Protein AF-A0A9Y1BLC3-F1 (afdb_monomer)

Organism: NCBI:txid2876573

Foldseek 3Di:
DPPPPPDDDLLVLLLVLQVVVQDPVCLVAPEPVNQLVSLVVCVVVVVDDPVSSVCCNVCVQVSCLVNVSNVNDPDQDPVNVVVSLVSVLQVQLVVCVVVVVDDDSVRSSVVSVVVVVVLVVVLPPPDDALLVLLVVLLVVLVPDDFDDPVVLVVNLVSLVVSLVVVVSNVDDPVLSVLSVVVSVVSVPPDPDHDGSVVSSVSSVVSSVVSVD

Solvent-accessible surface area (backbone atoms only — not comparable to full-atom values): 12354 Å² total; per-residue (Å²): 132,84,77,80,73,79,72,78,53,69,58,57,64,47,46,68,65,44,60,86,74,56,49,76,61,49,70,73,62,34,45,72,66,57,50,53,51,51,52,51,50,37,39,76,73,62,75,38,52,71,70,53,47,56,48,46,72,76,40,46,65,61,43,30,48,77,68,74,40,52,90,39,57,82,79,76,48,74,74,53,42,54,56,47,52,53,53,50,43,53,51,51,18,51,49,34,38,74,69,63,76,33,96,39,69,69,52,14,45,50,53,39,50,49,52,51,48,50,54,47,54,69,63,63,49,95,61,72,52,70,62,53,49,50,52,50,48,50,52,54,60,65,70,48,78,78,81,44,78,68,52,49,56,52,49,38,51,52,51,50,56,44,46,54,51,34,48,70,72,66,52,54,68,75,66,51,46,54,58,53,54,49,41,53,51,60,75,66,42,83,86,69,68,71,52,71,62,60,55,49,52,53,52,50,55,50,46,59,63,73,75,107

Mean predicted aligned error: 17.42 Å

Radius of gyration: 23.61 Å; Cα contacts (8 Å, |Δi|>4): 145; chains: 1; bounding box: 52×44×71 Å

Structure (mmCIF, N/CA/C/O backbone):
data_AF-A0A9Y1BLC3-F1
#
_entry.id   AF-A0A9Y1BLC3-F1
#
loop_
_atom_site.group_PDB
_atom_site.id
_atom_site.type_symbol
_atom_site.label_atom_id
_atom_site.label_alt_id
_atom_site.label_comp_id
_atom_site.label_asym_id
_atom_site.label_entity_id
_atom_site.label_seq_id
_atom_site.pdbx_PDB_ins_code
_atom_site.Cartn_x
_atom_site.Cartn_y
_atom_site.Cartn_z
_atom_site.occupancy
_atom_site.B_iso_or_equiv
_atom_site.auth_seq_id
_atom_site.auth_comp_id
_atom_site.auth_asym_id
_atom_site.auth_atom_id
_atom_site.pdbx_PDB_model_num
ATOM 1 N N . MET A 1 1 ? 26.363 7.626 -43.624 1.00 37.31 1 MET A N 1
ATOM 2 C CA . MET A 1 1 ? 25.896 7.805 -42.234 1.00 37.31 1 MET A CA 1
ATOM 3 C C . MET A 1 1 ? 25.004 6.630 -41.904 1.00 37.31 1 MET A C 1
ATOM 5 O O . MET A 1 1 ? 23.846 6.615 -42.304 1.00 37.31 1 MET A O 1
ATOM 9 N N . GLU A 1 2 ? 25.569 5.605 -41.273 1.00 36.94 2 GLU A N 1
ATOM 10 C CA . GLU A 1 2 ? 24.771 4.519 -40.711 1.00 36.94 2 GLU A CA 1
ATOM 11 C C . GLU A 1 2 ? 23.922 5.109 -39.583 1.00 36.94 2 GLU A C 1
ATOM 13 O O . GLU A 1 2 ? 24.441 5.750 -38.669 1.00 36.94 2 GLU A O 1
ATOM 18 N N . LYS A 1 3 ? 22.598 4.980 -39.698 1.00 38.50 3 LYS A N 1
ATOM 19 C CA . LYS A 1 3 ? 21.684 5.337 -38.617 1.00 38.50 3 LYS A CA 1
ATOM 20 C C . LYS A 1 3 ? 22.016 4.423 -37.442 1.00 38.50 3 LYS A C 1
ATOM 22 O O . LYS A 1 3 ? 21.834 3.214 -37.549 1.00 38.50 3 LYS A O 1
ATOM 27 N N . ASN A 1 4 ? 22.499 5.006 -36.348 1.00 38.22 4 ASN A N 1
ATOM 28 C CA . ASN A 1 4 ? 22.585 4.345 -35.052 1.00 38.22 4 ASN A CA 1
ATOM 29 C C . ASN A 1 4 ? 21.167 3.881 -34.693 1.00 38.22 4 ASN A C 1
ATOM 31 O O . ASN A 1 4 ? 20.326 4.685 -34.299 1.00 38.22 4 ASN A O 1
ATOM 35 N N . ILE A 1 5 ? 20.866 2.603 -34.924 1.00 43.38 5 ILE A N 1
ATOM 36 C CA . ILE A 1 5 ? 19.636 1.983 -34.441 1.00 43.38 5 ILE A CA 1
ATOM 37 C C . ILE A 1 5 ? 19.809 1.936 -32.928 1.00 43.38 5 ILE A C 1
ATOM 39 O O . ILE A 1 5 ? 20.556 1.097 -32.424 1.00 43.38 5 ILE A O 1
ATOM 43 N N . GLU A 1 6 ? 19.190 2.876 -32.213 1.00 43.81 6 GLU A N 1
ATOM 44 C CA . GLU A 1 6 ? 19.177 2.873 -30.753 1.00 43.81 6 GLU A CA 1
ATOM 45 C C . GLU A 1 6 ? 18.716 1.496 -30.275 1.00 43.81 6 GLU A C 1
ATOM 47 O O . GLU A 1 6 ? 17.575 1.072 -30.483 1.00 43.81 6 GLU A O 1
ATOM 52 N N . SER A 1 7 ? 19.645 0.737 -29.694 1.00 74.50 7 SER A N 1
ATOM 53 C CA . SER A 1 7 ? 19.345 -0.606 -29.230 1.00 74.50 7 SER A CA 1
ATOM 54 C C . SER A 1 7 ? 18.341 -0.489 -28.089 1.00 74.50 7 SER A C 1
ATOM 56 O O . SER A 1 7 ? 18.666 0.089 -27.051 1.00 74.50 7 SER A O 1
ATOM 58 N N . VAL A 1 8 ? 17.138 -1.041 -28.269 1.00 74.56 8 VAL A N 1
ATOM 59 C CA . VAL A 1 8 ? 16.101 -1.044 -27.228 1.00 74.56 8 VAL A CA 1
ATOM 60 C C . VAL A 1 8 ? 16.715 -1.508 -25.894 1.00 74.56 8 VAL A C 1
ATOM 62 O O . VAL A 1 8 ? 17.288 -2.610 -25.860 1.00 74.56 8 VAL A O 1
ATOM 65 N N . PRO A 1 9 ? 16.611 -0.709 -24.811 1.00 81.38 9 PRO A N 1
ATOM 66 C CA . PRO A 1 9 ? 17.208 -1.032 -23.522 1.00 81.38 9 PRO A CA 1
ATOM 67 C C . PRO A 1 9 ? 16.781 -2.406 -23.001 1.00 81.38 9 PRO A C 1
ATOM 69 O O . PRO A 1 9 ? 15.632 -2.823 -23.158 1.00 81.38 9 PRO A O 1
ATOM 72 N N . LEU A 1 10 ? 17.704 -3.112 -22.341 1.00 80.38 10 LEU A N 1
ATOM 73 C CA . LEU A 1 10 ? 17.467 -4.468 -21.828 1.00 80.38 10 LEU A CA 1
ATOM 74 C C . LEU A 1 10 ? 16.282 -4.536 -20.862 1.00 80.38 10 LEU A C 1
ATOM 76 O O . LEU A 1 10 ? 15.476 -5.455 -20.985 1.00 80.38 10 LEU A O 1
ATOM 80 N N . TRP A 1 11 ? 16.136 -3.551 -19.970 1.00 81.94 11 TRP A N 1
ATOM 81 C CA . TRP A 1 11 ? 15.003 -3.477 -19.045 1.00 81.94 11 TRP A CA 1
ATOM 82 C C . TRP A 1 11 ? 13.661 -3.436 -19.784 1.00 81.94 11 TRP A C 1
ATOM 84 O O . TRP A 1 11 ? 12.724 -4.090 -19.346 1.00 81.94 11 TRP A O 1
ATOM 94 N N . LYS A 1 12 ? 13.573 -2.741 -20.930 1.00 81.12 12 LYS A N 1
ATOM 95 C CA . LYS A 1 12 ? 12.324 -2.596 -21.693 1.00 81.12 12 LYS A CA 1
ATOM 96 C C . LYS A 1 12 ? 11.917 -3.928 -22.316 1.00 81.12 12 LYS A C 1
ATOM 98 O O . LYS A 1 12 ? 10.794 -4.376 -22.123 1.00 81.12 12 LYS A O 1
ATOM 103 N N . LYS A 1 13 ? 12.879 -4.627 -22.934 1.00 86.81 13 LYS A N 1
ATOM 104 C CA . LYS A 1 13 ? 12.673 -5.988 -23.468 1.00 86.81 13 LYS A CA 1
ATOM 105 C C . LYS A 1 13 ? 12.286 -6.998 -22.386 1.00 86.81 13 LYS A C 1
ATOM 107 O O . LYS A 1 13 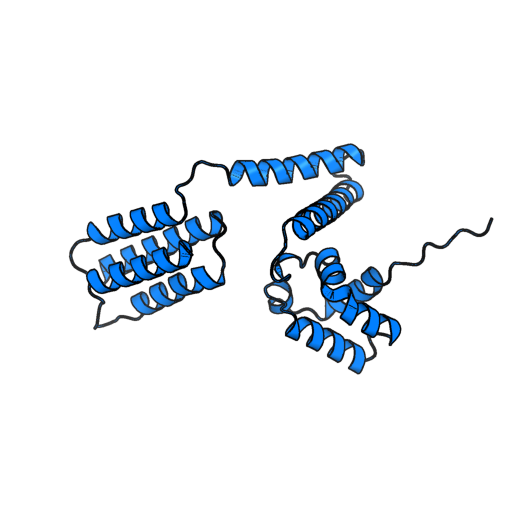? 11.632 -7.988 -22.682 1.00 86.81 13 LYS A O 1
ATOM 112 N N . ILE A 1 14 ? 12.780 -6.811 -21.163 1.00 86.62 14 ILE A N 1
ATOM 113 C CA . ILE A 1 14 ? 12.469 -7.680 -20.024 1.00 86.62 14 ILE A CA 1
ATOM 114 C C . ILE A 1 14 ? 11.075 -7.352 -19.478 1.00 86.62 14 ILE A C 1
ATOM 116 O O . ILE A 1 14 ? 10.294 -8.272 -19.263 1.00 86.62 14 ILE A O 1
ATOM 120 N N . GLY A 1 15 ? 10.738 -6.068 -19.330 1.00 83.69 15 GLY A N 1
ATOM 121 C CA . GLY A 1 15 ? 9.421 -5.604 -18.894 1.00 83.69 15 GLY A CA 1
ATOM 122 C C . GLY A 1 15 ? 8.300 -6.100 -19.805 1.00 83.69 15 GLY A C 1
ATOM 123 O O . GLY A 1 15 ? 7.356 -6.709 -19.319 1.00 83.69 15 GLY A O 1
ATOM 124 N N . GLU A 1 16 ? 8.456 -5.964 -21.125 1.00 87.06 16 GLU A N 1
ATOM 125 C CA . GLU A 1 16 ? 7.491 -6.467 -22.121 1.00 87.06 16 GLU A CA 1
ATOM 126 C C . GLU A 1 16 ? 7.234 -7.980 -21.996 1.00 87.06 16 GLU A C 1
ATOM 128 O O . GLU A 1 16 ? 6.114 -8.436 -22.208 1.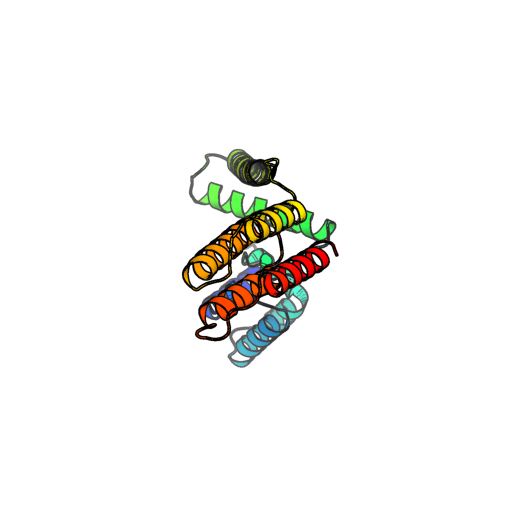00 87.06 16 GLU A O 1
ATOM 133 N N . LYS A 1 17 ? 8.252 -8.756 -21.606 1.00 90.19 17 LYS A N 1
ATOM 134 C CA . LYS A 1 17 ? 8.141 -10.206 -21.381 1.00 90.19 17 LYS A CA 1
ATOM 135 C C . LYS A 1 17 ? 7.589 -10.570 -20.008 1.00 90.19 17 LYS A C 1
ATOM 137 O O . LYS A 1 17 ? 7.056 -11.658 -19.848 1.00 90.19 17 LYS A O 1
ATOM 142 N N . LEU A 1 18 ? 7.740 -9.698 -19.014 1.00 88.44 18 LEU A N 1
ATOM 143 C CA . LEU A 1 18 ? 7.213 -9.895 -17.664 1.00 88.44 18 LEU A CA 1
ATOM 144 C C . LEU A 1 18 ? 5.710 -9.622 -17.606 1.00 88.44 18 LEU A C 1
ATOM 146 O O . LEU A 1 18 ? 4.981 -10.416 -17.018 1.00 88.44 18 LEU A O 1
ATOM 150 N N . THR A 1 19 ? 5.256 -8.526 -18.224 1.00 83.75 19 THR A N 1
ATOM 151 C CA . THR A 1 19 ? 3.883 -8.006 -18.107 1.00 83.75 19 THR A CA 1
ATOM 152 C C . THR A 1 19 ? 2.782 -9.056 -18.306 1.00 83.75 19 THR A C 1
ATOM 154 O O . THR A 1 19 ? 1.879 -9.096 -17.473 1.00 83.75 19 THR A O 1
ATOM 157 N N . PRO A 1 20 ? 2.833 -9.951 -19.317 1.00 86.38 20 PRO A N 1
ATOM 158 C CA . PRO A 1 20 ? 1.775 -10.946 -19.533 1.00 86.38 20 PRO A CA 1
ATOM 159 C C . PRO A 1 20 ? 1.670 -12.009 -18.430 1.00 86.38 20 PRO A C 1
ATOM 161 O O . PRO A 1 20 ? 0.657 -12.694 -18.330 1.00 86.38 20 PRO A O 1
ATOM 164 N N . TYR A 1 21 ? 2.721 -12.171 -17.624 1.00 86.38 21 TYR A N 1
ATOM 165 C CA . TYR A 1 21 ? 2.836 -13.215 -16.605 1.00 86.38 21 TYR A CA 1
ATOM 166 C C . TYR A 1 21 ? 2.654 -12.687 -15.178 1.00 86.38 21 TYR A C 1
ATOM 168 O O . TYR A 1 21 ? 2.788 -13.458 -14.223 1.00 86.38 21 TYR A O 1
ATOM 176 N N . LEU A 1 22 ? 2.375 -11.390 -15.032 1.00 82.12 22 LEU A N 1
ATOM 177 C CA . LEU A 1 22 ? 2.052 -10.775 -13.753 1.00 82.12 22 LEU A CA 1
ATOM 178 C C . LEU A 1 22 ? 0.594 -11.051 -13.392 1.00 82.12 22 LEU A C 1
ATOM 180 O O . LEU A 1 22 ? -0.324 -10.756 -14.156 1.00 82.12 22 LEU A O 1
ATOM 184 N N . THR A 1 23 ? 0.378 -11.596 -12.201 1.00 79.81 23 THR A N 1
ATOM 185 C CA . THR A 1 23 ? -0.957 -11.699 -11.612 1.00 79.81 23 THR A CA 1
ATOM 186 C C . THR A 1 23 ? -1.355 -10.380 -10.955 1.00 79.81 23 THR A C 1
ATOM 188 O O . THR A 1 23 ? -0.516 -9.525 -10.673 1.00 79.81 23 THR A O 1
ATOM 191 N N . ARG A 1 24 ? -2.646 -10.216 -10.647 1.00 68.19 24 ARG A N 1
ATOM 192 C CA . ARG A 1 24 ? -3.129 -9.059 -9.878 1.00 68.19 24 ARG A CA 1
ATOM 193 C C . ARG A 1 24 ? -2.396 -8.910 -8.539 1.00 68.19 24 ARG A C 1
ATOM 195 O O . ARG A 1 24 ? -2.086 -7.790 -8.149 1.00 68.19 24 ARG A O 1
ATOM 202 N N . ASP A 1 25 ? -2.077 -10.018 -7.878 1.00 66.69 25 ASP A N 1
ATOM 203 C CA . ASP A 1 25 ? -1.343 -10.008 -6.611 1.00 66.69 25 ASP A CA 1
ATOM 204 C C . ASP A 1 25 ? 0.115 -9.576 -6.799 1.00 66.69 25 ASP A C 1
ATOM 206 O O . ASP A 1 25 ? 0.666 -8.888 -5.947 1.00 66.69 25 ASP A O 1
ATOM 210 N N . ASP A 1 26 ? 0.726 -9.906 -7.938 1.00 74.44 26 ASP A N 1
ATOM 211 C CA . ASP A 1 26 ? 2.062 -9.423 -8.296 1.00 74.44 26 ASP A CA 1
ATOM 212 C C . ASP A 1 26 ? 2.057 -7.904 -8.559 1.00 74.44 26 ASP A C 1
ATOM 214 O O . ASP A 1 26 ? 3.007 -7.202 -8.225 1.00 74.44 26 ASP A O 1
ATOM 218 N N . PHE A 1 27 ? 0.970 -7.342 -9.091 1.00 67.94 27 PHE A N 1
ATOM 219 C CA . PHE A 1 27 ? 0.845 -5.884 -9.183 1.00 67.94 27 PHE A CA 1
ATOM 220 C C . PHE A 1 27 ? 0.747 -5.221 -7.807 1.00 67.94 27 PHE A C 1
ATOM 222 O O . PHE A 1 27 ? 1.262 -4.120 -7.639 1.00 67.94 27 PHE A O 1
ATOM 229 N N . ILE A 1 28 ? 0.113 -5.866 -6.827 1.00 57.44 28 ILE A N 1
ATOM 230 C CA . ILE A 1 28 ? -0.195 -5.269 -5.518 1.00 57.44 28 ILE A CA 1
ATOM 231 C C . ILE A 1 28 ? 0.948 -5.444 -4.509 1.00 57.44 28 ILE A C 1
ATOM 233 O O . ILE A 1 28 ? 1.203 -4.526 -3.733 1.00 57.44 28 ILE A O 1
ATOM 237 N N . SER A 1 29 ? 1.607 -6.606 -4.487 1.00 69.19 29 SER A N 1
ATOM 238 C CA . SER A 1 29 ? 2.549 -6.984 -3.423 1.00 69.19 29 SER A CA 1
ATOM 239 C C . SER A 1 29 ? 3.679 -7.903 -3.909 1.00 69.19 29 SER A C 1
ATOM 241 O O . SER A 1 29 ? 3.875 -9.020 -3.421 1.00 69.19 29 SER A O 1
ATOM 243 N N . MET A 1 30 ? 4.461 -7.444 -4.888 1.00 78.69 30 MET A N 1
ATOM 244 C CA . MET A 1 30 ? 5.620 -8.188 -5.394 1.00 78.69 30 MET A CA 1
ATOM 245 C C . MET A 1 30 ? 6.868 -8.006 -4.534 1.00 78.69 30 MET A C 1
ATOM 247 O O . MET A 1 30 ? 7.744 -7.181 -4.801 1.00 78.69 30 MET A O 1
ATOM 251 N N . ASP A 1 31 ? 7.007 -8.867 -3.537 1.00 78.62 31 ASP A N 1
ATOM 252 C CA . ASP A 1 31 ? 8.248 -8.972 -2.782 1.00 78.62 31 ASP A CA 1
ATOM 253 C C . ASP A 1 31 ? 9.422 -9.534 -3.623 1.00 78.62 31 ASP A C 1
ATOM 255 O O . ASP A 1 31 ? 9.319 -9.882 -4.809 1.00 78.62 31 ASP A O 1
ATOM 259 N N . LYS A 1 32 ? 10.601 -9.579 -2.999 1.00 82.94 32 LYS A N 1
ATOM 260 C CA . LYS A 1 32 ? 11.830 -10.070 -3.628 1.00 82.94 32 LYS A CA 1
ATOM 261 C C . LYS A 1 32 ? 11.732 -11.544 -4.034 1.00 82.94 32 LYS A C 1
ATOM 263 O O . LYS A 1 32 ? 12.248 -11.910 -5.090 1.00 82.94 32 LYS A O 1
ATOM 268 N N . GLU A 1 33 ? 11.092 -12.383 -3.227 1.00 86.38 33 GLU A N 1
ATOM 269 C CA . GLU A 1 33 ? 11.001 -13.823 -3.478 1.00 86.38 33 GLU A CA 1
ATOM 270 C C . GLU A 1 33 ? 10.081 -14.124 -4.660 1.00 86.38 33 GLU A C 1
ATOM 272 O O . GLU A 1 33 ? 10.447 -14.901 -5.549 1.00 86.38 33 GLU A O 1
ATOM 277 N N . ARG A 1 34 ? 8.934 -13.443 -4.730 1.00 86.50 34 ARG A N 1
ATOM 278 C CA . ARG A 1 34 ? 7.989 -13.511 -5.848 1.00 86.50 34 ARG A CA 1
ATOM 279 C C . ARG A 1 34 ? 8.632 -13.060 -7.150 1.00 86.50 34 ARG A C 1
ATOM 281 O O . ARG A 1 34 ? 8.536 -13.778 -8.145 1.00 86.50 34 ARG A O 1
ATOM 288 N N . TYR A 1 35 ? 9.363 -11.942 -7.136 1.00 90.75 35 TYR A N 1
ATOM 289 C CA . TYR A 1 35 ? 10.104 -11.483 -8.314 1.00 90.75 35 TYR A CA 1
ATOM 290 C C . TYR A 1 35 ? 11.118 -12.533 -8.795 1.00 90.75 35 TYR A C 1
ATOM 292 O O . TYR A 1 35 ? 11.145 -12.888 -9.974 1.00 90.75 35 TYR A O 1
ATOM 300 N N . ILE A 1 36 ? 11.928 -13.084 -7.884 1.00 90.94 36 ILE A N 1
ATOM 301 C CA . ILE A 1 36 ? 12.915 -14.121 -8.221 1.00 90.94 36 ILE A CA 1
ATOM 302 C C . ILE A 1 36 ? 12.224 -15.371 -8.781 1.00 90.94 36 ILE A C 1
ATOM 304 O O . ILE A 1 36 ? 12.691 -15.950 -9.764 1.00 90.94 36 ILE A O 1
ATOM 308 N N . SER A 1 37 ? 11.108 -15.787 -8.180 1.00 92.12 37 SER A N 1
ATOM 309 C CA . SER A 1 37 ? 10.311 -16.927 -8.639 1.00 92.12 37 SER A CA 1
ATOM 31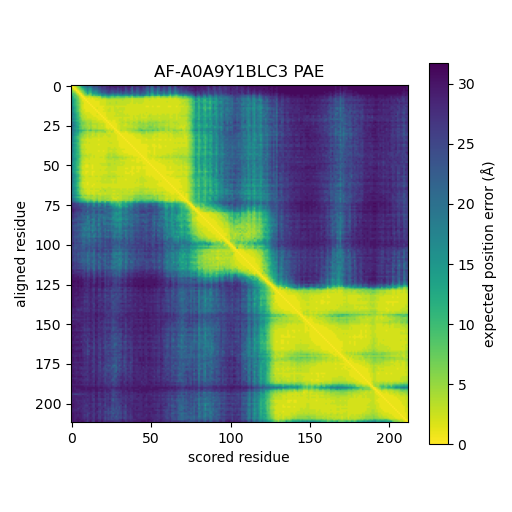0 C C . SER A 1 37 ? 9.778 -16.710 -10.060 1.00 92.12 37 SER A C 1
ATOM 312 O O . SER A 1 37 ? 9.947 -17.573 -10.927 1.00 92.12 37 SER A O 1
ATOM 314 N N . LEU A 1 38 ? 9.232 -15.522 -10.341 1.00 92.62 38 LEU A N 1
ATOM 315 C CA . LEU A 1 38 ? 8.762 -15.127 -11.668 1.00 92.62 38 LEU A CA 1
ATOM 316 C C . LEU A 1 38 ? 9.891 -15.180 -12.704 1.00 92.62 38 LEU A C 1
ATOM 318 O O . LEU A 1 38 ? 9.736 -15.806 -13.752 1.00 92.62 38 LEU A O 1
ATOM 322 N N . ILE A 1 39 ? 11.048 -14.593 -12.396 1.00 95.31 39 ILE A N 1
ATOM 323 C CA . ILE A 1 39 ? 12.207 -14.577 -13.295 1.00 95.31 39 ILE A CA 1
ATOM 324 C C . ILE A 1 39 ? 12.742 -15.991 -13.563 1.00 95.31 39 ILE A C 1
ATOM 326 O O . ILE A 1 39 ? 13.054 -16.322 -14.711 1.00 95.31 39 ILE A O 1
ATOM 330 N N . LYS A 1 40 ? 12.792 -16.862 -12.546 1.00 94.56 40 LYS A N 1
ATOM 331 C CA . LYS A 1 40 ? 13.164 -18.279 -12.711 1.00 94.56 40 LYS A CA 1
ATOM 332 C C . LYS A 1 40 ? 12.180 -19.030 -13.600 1.00 94.56 40 LYS A C 1
ATOM 334 O O . LYS A 1 40 ? 12.608 -19.767 -14.486 1.00 94.56 40 LYS A O 1
ATOM 339 N N . ARG A 1 41 ? 10.876 -18.825 -13.403 1.00 93.94 41 ARG A N 1
ATOM 340 C CA . ARG A 1 41 ? 9.833 -19.441 -14.232 1.00 93.94 41 ARG A CA 1
ATOM 341 C C . ARG A 1 41 ? 9.966 -19.014 -15.691 1.00 93.94 41 ARG A C 1
ATOM 343 O O . ARG A 1 41 ? 9.999 -19.878 -16.559 1.00 93.94 41 ARG A O 1
ATOM 350 N N . LEU A 1 42 ? 10.125 -17.713 -15.951 1.00 93.75 42 LEU A N 1
ATOM 351 C CA . LEU A 1 42 ? 10.312 -17.175 -17.304 1.00 93.75 42 LEU A CA 1
ATOM 352 C C . LEU A 1 42 ? 11.590 -17.695 -17.974 1.00 93.75 42 LEU A C 1
ATOM 354 O O . LEU A 1 42 ? 11.607 -17.951 -19.177 1.00 93.75 42 LEU A O 1
ATOM 358 N N . LYS A 1 43 ? 12.661 -17.906 -17.204 1.00 95.56 43 LYS A N 1
ATOM 359 C CA . LYS A 1 43 ? 13.869 -18.564 -17.707 1.00 95.56 43 LYS A CA 1
ATOM 360 C C . LYS A 1 43 ? 13.622 -20.033 -18.061 1.00 95.56 43 LYS A C 1
ATOM 362 O O . LYS A 1 43 ? 14.060 -20.473 -19.118 1.00 95.56 43 LYS A O 1
ATOM 367 N N . ALA A 1 44 ? 12.908 -20.775 -17.214 1.00 93.75 44 ALA A N 1
ATOM 368 C CA . ALA A 1 44 ? 12.618 -22.193 -17.430 1.00 93.75 44 ALA A CA 1
ATOM 369 C C . ALA A 1 44 ? 11.751 -22.447 -18.676 1.00 93.75 44 ALA A C 1
ATOM 371 O O . ALA A 1 44 ? 11.941 -23.453 -19.354 1.00 93.75 44 ALA A O 1
ATOM 372 N N . ILE A 1 45 ? 10.845 -21.522 -19.008 1.00 94.62 45 ILE A N 1
ATOM 373 C CA . ILE A 1 45 ? 10.013 -21.593 -20.223 1.00 94.62 45 ILE A CA 1
ATOM 374 C C . ILE A 1 45 ? 10.657 -20.921 -21.450 1.00 94.62 45 ILE A C 1
ATOM 376 O O . ILE A 1 45 ? 9.996 -20.737 -22.464 1.00 94.62 45 ILE A O 1
ATOM 380 N N . ASN A 1 46 ? 11.947 -20.569 -21.378 1.00 93.06 46 ASN A N 1
ATOM 381 C CA . ASN A 1 46 ? 12.724 -19.924 -22.447 1.00 93.06 46 ASN A CA 1
ATOM 382 C C . ASN A 1 46 ? 12.223 -18.540 -22.903 1.00 93.06 46 ASN A C 1
ATOM 384 O O . ASN A 1 46 ? 12.636 -18.053 -23.956 1.00 93.06 46 ASN A O 1
ATOM 388 N N . GLU A 1 47 ? 11.411 -17.858 -22.094 1.00 94.44 47 GLU A N 1
ATOM 389 C CA . GLU A 1 47 ? 11.022 -16.471 -22.362 1.00 94.44 47 GLU A CA 1
ATOM 390 C C . GLU A 1 47 ? 12.208 -15.520 -22.172 1.00 94.44 47 GLU A C 1
ATOM 392 O O . GLU A 1 47 ? 12.382 -14.573 -22.935 1.00 94.44 47 GLU A O 1
ATOM 397 N N . LEU A 1 48 ? 13.091 -15.777 -21.201 1.00 93.88 48 LEU A N 1
ATOM 398 C CA . LEU A 1 48 ? 14.291 -14.964 -20.970 1.00 93.88 48 LEU A CA 1
ATOM 399 C C . LEU A 1 48 ? 15.560 -15.648 -21.489 1.00 93.88 48 LEU A C 1
ATOM 401 O O . LEU A 1 48 ? 15.879 -16.782 -21.126 1.00 93.88 48 LEU A O 1
ATOM 405 N N . SER A 1 49 ? 16.356 -14.913 -22.272 1.00 93.94 49 SER A N 1
ATOM 406 C CA . SER A 1 49 ? 17.726 -15.335 -22.586 1.00 93.94 49 SER A CA 1
ATOM 407 C C . SER A 1 49 ? 18.611 -15.308 -21.335 1.00 93.94 49 SER A C 1
ATOM 409 O O . SER A 1 49 ? 18.271 -14.669 -20.341 1.00 93.94 49 SER A O 1
ATOM 411 N N . GLU A 1 50 ? 19.775 -15.967 -21.369 1.00 92.56 50 GLU A N 1
ATOM 412 C CA . GLU A 1 50 ? 20.722 -15.950 -20.238 1.00 92.56 50 GLU A CA 1
ATOM 413 C C . GLU A 1 50 ? 21.091 -14.521 -19.824 1.00 92.56 50 GLU A C 1
ATOM 415 O O . GLU A 1 50 ? 20.959 -14.140 -18.666 1.00 92.56 50 GLU A O 1
ATOM 420 N N . LYS A 1 51 ? 21.418 -13.680 -20.811 1.00 92.31 51 LYS A N 1
ATOM 421 C CA . LYS A 1 51 ? 21.733 -12.265 -20.592 1.00 92.31 51 LYS A CA 1
ATOM 422 C C . LYS A 1 51 ? 20.577 -11.506 -19.932 1.00 92.31 51 LYS A C 1
ATOM 424 O O . LYS A 1 51 ? 20.816 -10.666 -19.071 1.00 92.31 51 LYS A O 1
ATOM 429 N N . GLN A 1 52 ? 19.335 -11.781 -20.337 1.00 91.56 52 GLN A N 1
ATOM 430 C CA . GLN A 1 52 ? 18.146 -11.148 -19.758 1.00 91.56 52 GLN A CA 1
ATOM 431 C C . GLN A 1 52 ? 17.889 -11.625 -18.326 1.00 91.56 52 GLN A C 1
ATOM 433 O O . GLN A 1 52 ? 17.591 -10.806 -17.464 1.00 91.56 52 GLN A O 1
ATOM 438 N N . TYR A 1 53 ? 18.056 -12.920 -18.065 1.00 93.12 53 TYR A N 1
ATOM 439 C CA . TYR A 1 53 ? 17.913 -13.512 -16.738 1.00 93.12 53 TYR A CA 1
ATOM 440 C C . TYR A 1 53 ? 18.942 -12.954 -15.746 1.00 93.12 53 TYR A C 1
ATOM 442 O O . TYR A 1 53 ? 18.571 -12.497 -14.664 1.00 93.12 53 TYR A O 1
ATOM 450 N N . THR A 1 54 ? 20.226 -12.916 -16.118 1.00 90.81 54 THR A N 1
ATOM 451 C CA . THR A 1 54 ? 21.275 -12.327 -15.272 1.00 90.81 54 THR A CA 1
ATOM 452 C C . THR A 1 54 ? 21.003 -10.848 -15.009 1.00 90.81 54 THR A C 1
ATOM 454 O O . THR A 1 54 ? 21.058 -10.405 -13.864 1.00 90.81 54 THR A O 1
ATOM 457 N N . TYR A 1 55 ? 20.649 -10.089 -16.053 1.00 89.81 55 TYR A N 1
ATOM 458 C CA . TYR A 1 55 ? 20.331 -8.669 -15.914 1.00 89.81 55 TYR A CA 1
ATOM 459 C C . TYR A 1 55 ? 19.143 -8.440 -14.973 1.00 89.81 55 TYR A C 1
ATOM 461 O O . TYR A 1 55 ? 19.223 -7.562 -14.116 1.00 89.81 55 TYR A O 1
ATOM 469 N N . ALA A 1 56 ? 18.076 -9.234 -15.099 1.00 89.38 56 ALA A N 1
ATOM 470 C CA . ALA A 1 56 ? 16.873 -9.097 -14.285 1.00 89.38 56 ALA A CA 1
ATOM 471 C C . ALA A 1 56 ? 17.121 -9.370 -12.797 1.00 89.38 56 ALA A C 1
ATOM 473 O O . ALA A 1 56 ? 16.633 -8.631 -11.951 1.00 89.38 56 ALA A O 1
ATOM 474 N N . ASN A 1 57 ? 17.940 -10.374 -12.470 1.00 87.00 57 ASN A N 1
ATOM 475 C CA . ASN A 1 57 ? 18.290 -10.665 -11.078 1.00 87.00 57 ASN A CA 1
ATOM 476 C C . ASN A 1 57 ? 19.124 -9.549 -10.425 1.00 87.00 57 ASN A C 1
ATOM 478 O O . ASN A 1 57 ? 18.960 -9.291 -9.237 1.00 87.00 57 ASN A O 1
ATOM 482 N N . ILE A 1 58 ? 20.004 -8.888 -11.187 1.00 85.69 58 ILE A N 1
ATOM 483 C CA . ILE A 1 58 ? 20.849 -7.792 -10.681 1.00 85.69 58 ILE A CA 1
ATOM 484 C C . ILE A 1 58 ? 20.058 -6.480 -10.581 1.00 85.69 58 ILE A C 1
ATOM 486 O O . ILE A 1 58 ? 20.244 -5.716 -9.643 1.00 85.69 58 ILE A O 1
ATOM 490 N N . ASN A 1 59 ? 19.171 -6.214 -11.543 1.00 83.00 59 ASN A N 1
ATOM 491 C CA . ASN A 1 59 ? 18.510 -4.917 -11.717 1.00 83.00 59 ASN A CA 1
ATOM 492 C C . ASN A 1 59 ? 17.014 -4.967 -11.372 1.00 83.00 59 ASN A C 1
ATOM 494 O O . ASN A 1 59 ? 16.221 -4.277 -12.019 1.00 83.00 59 ASN A O 1
ATOM 498 N N . ARG A 1 60 ? 16.622 -5.785 -10.381 1.00 85.81 60 ARG A N 1
ATOM 499 C CA . ARG A 1 60 ? 15.221 -5.943 -9.944 1.00 85.81 60 ARG A CA 1
ATOM 500 C C . ARG A 1 60 ? 14.537 -4.589 -9.791 1.00 85.81 60 ARG A C 1
ATOM 502 O O . ARG A 1 60 ? 13.505 -4.352 -10.411 1.00 85.81 60 ARG A O 1
ATOM 509 N N . ASP A 1 61 ? 15.129 -3.712 -8.990 1.00 78.69 61 ASP A N 1
ATOM 510 C CA . ASP A 1 61 ? 14.455 -2.491 -8.560 1.00 78.69 61 ASP A CA 1
ATOM 511 C C . ASP A 1 61 ? 14.271 -1.517 -9.723 1.00 78.69 61 ASP A C 1
ATOM 513 O O . ASP A 1 61 ? 13.180 -0.993 -9.925 1.00 78.69 61 ASP A O 1
ATOM 517 N N . LEU A 1 62 ? 15.289 -1.376 -10.578 1.00 77.00 62 LEU A N 1
ATOM 518 C CA . LEU A 1 62 ? 15.188 -0.611 -11.820 1.00 77.00 62 LEU A CA 1
ATOM 519 C C . LEU A 1 62 ? 14.059 -1.135 -12.717 1.00 77.00 62 LEU A C 1
ATOM 521 O O . LEU A 1 62 ? 13.314 -0.345 -13.290 1.00 77.00 62 LEU A O 1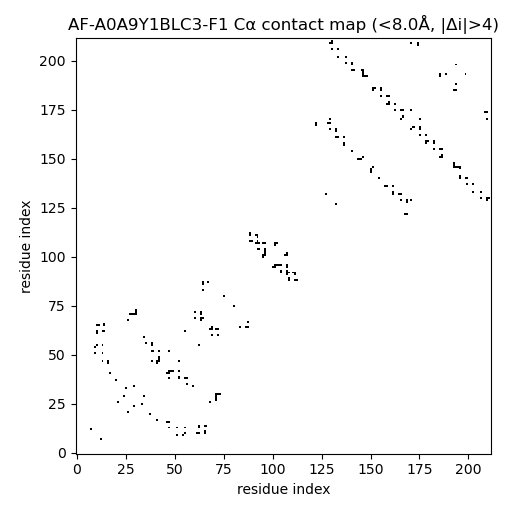
ATOM 525 N N . ILE A 1 63 ? 13.931 -2.455 -12.858 1.00 80.94 63 ILE A N 1
ATOM 526 C CA . ILE A 1 63 ? 12.878 -3.059 -13.681 1.00 80.94 63 ILE A CA 1
ATOM 527 C C . ILE A 1 63 ? 11.504 -2.780 -13.072 1.00 80.94 63 ILE A C 1
ATOM 529 O O . ILE A 1 63 ? 10.614 -2.344 -13.796 1.00 80.94 63 ILE A O 1
ATOM 533 N N . LEU A 1 64 ? 11.341 -2.954 -11.759 1.00 77.69 64 LEU A N 1
ATOM 534 C CA . LEU A 1 64 ? 10.085 -2.657 -11.068 1.00 77.69 64 LEU A CA 1
ATOM 535 C C . LEU A 1 64 ? 9.700 -1.178 -11.201 1.00 77.69 64 LEU A C 1
ATOM 537 O O . LEU A 1 64 ? 8.565 -0.889 -11.570 1.00 77.69 64 LEU A O 1
ATOM 541 N N . ILE A 1 65 ? 10.642 -0.247 -11.011 1.00 68.50 65 ILE A N 1
ATOM 542 C CA . ILE A 1 65 ? 10.416 1.197 -11.205 1.00 68.50 65 ILE A CA 1
ATOM 543 C C . ILE A 1 65 ? 9.945 1.478 -12.632 1.00 68.50 65 ILE A C 1
ATOM 545 O O . ILE A 1 65 ? 8.930 2.139 -12.838 1.00 68.50 65 ILE A O 1
ATOM 549 N N . ARG A 1 66 ? 10.653 0.945 -13.633 1.00 75.88 66 ARG A N 1
ATOM 550 C CA . ARG A 1 66 ? 10.333 1.173 -15.050 1.00 75.88 66 ARG A CA 1
ATOM 551 C C . ARG A 1 66 ? 9.034 0.507 -15.501 1.00 75.88 66 ARG A C 1
ATOM 553 O O . ARG A 1 66 ? 8.500 0.890 -16.536 1.00 75.88 66 ARG A O 1
ATOM 560 N N . MET A 1 67 ? 8.538 -0.461 -14.736 1.00 73.75 67 MET A N 1
ATOM 561 C CA . MET A 1 67 ? 7.231 -1.091 -14.919 1.00 73.75 67 MET A CA 1
ATOM 562 C C . MET A 1 67 ? 6.113 -0.419 -14.103 1.00 73.75 67 MET A C 1
ATOM 564 O O . MET A 1 67 ? 4.979 -0.885 -14.154 1.00 73.75 67 MET A O 1
ATOM 568 N N . GLY A 1 68 ? 6.403 0.647 -13.346 1.00 68.00 68 GLY A N 1
ATOM 569 C CA . GLY A 1 68 ? 5.417 1.324 -12.495 1.00 68.00 68 GLY A CA 1
ATOM 570 C C . GLY A 1 68 ? 5.070 0.567 -11.206 1.00 68.00 68 GLY A C 1
ATOM 571 O O . GLY A 1 68 ? 4.047 0.836 -10.589 1.00 68.00 68 GLY A O 1
ATOM 572 N N . LEU A 1 69 ? 5.911 -0.380 -10.785 1.00 72.00 69 LEU A N 1
ATOM 573 C CA . LEU A 1 69 ? 5.708 -1.267 -9.630 1.00 72.00 69 LEU A CA 1
ATOM 574 C C . LEU A 1 69 ? 6.554 -0.848 -8.428 1.00 72.00 69 LEU A C 1
ATOM 576 O O . LEU A 1 69 ? 7.142 -1.667 -7.725 1.00 72.00 69 LEU A O 1
ATOM 580 N N . ILE A 1 70 ? 6.671 0.453 -8.231 1.00 67.75 70 ILE A N 1
ATOM 581 C CA . ILE A 1 70 ? 7.624 1.049 -7.302 1.00 67.75 70 ILE A CA 1
ATOM 582 C C . ILE A 1 70 ? 7.251 0.880 -5.832 1.00 67.75 70 ILE A C 1
ATOM 584 O O . ILE A 1 70 ? 8.121 0.770 -4.975 1.00 67.75 70 ILE A O 1
ATOM 588 N N . HIS A 1 71 ? 5.954 0.775 -5.552 1.00 63.06 71 HIS A N 1
ATOM 589 C CA . HIS A 1 71 ? 5.401 0.475 -4.232 1.00 63.06 71 HIS A CA 1
ATOM 590 C C . HIS A 1 71 ? 5.788 -0.921 -3.722 1.00 63.06 71 HIS A C 1
ATOM 592 O O . HIS A 1 71 ? 5.571 -1.220 -2.555 1.00 63.06 71 HIS A O 1
ATOM 598 N N . ASN A 1 72 ? 6.381 -1.763 -4.576 1.00 69.25 72 ASN A N 1
ATOM 599 C CA . ASN A 1 72 ? 6.887 -3.092 -4.234 1.00 69.25 72 ASN A CA 1
ATOM 600 C C . ASN A 1 72 ? 8.383 -3.106 -3.837 1.00 69.25 72 ASN A C 1
ATOM 602 O O . ASN A 1 72 ? 8.982 -4.177 -3.660 1.00 69.25 72 ASN A O 1
ATOM 606 N N . LEU A 1 73 ? 9.028 -1.939 -3.735 1.00 70.94 73 LEU A N 1
ATOM 607 C CA . LEU A 1 73 ? 10.403 -1.831 -3.249 1.00 70.94 73 LEU A CA 1
ATOM 608 C C . LEU A 1 73 ? 10.426 -1.749 -1.714 1.00 70.94 73 LEU A C 1
ATOM 610 O O . LEU A 1 73 ? 9.762 -0.878 -1.154 1.00 70.94 73 LEU A O 1
ATOM 614 N N . PRO A 1 74 ? 11.164 -2.636 -1.018 1.00 59.16 74 PRO A N 1
ATOM 615 C CA . PRO A 1 74 ? 11.362 -2.501 0.420 1.00 59.16 74 PRO A CA 1
ATOM 616 C C . PRO A 1 74 ? 12.280 -1.305 0.702 1.00 59.16 74 PRO A C 1
ATOM 618 O O . PRO A 1 74 ? 13.331 -1.199 0.078 1.00 59.16 74 PRO A O 1
ATOM 621 N N . GLU A 1 75 ? 11.862 -0.440 1.631 1.00 57.19 75 GLU A N 1
ATOM 622 C CA . GLU A 1 75 ? 12.619 0.699 2.180 1.00 57.19 75 GLU A CA 1
ATOM 623 C C . GLU A 1 75 ? 13.285 1.595 1.127 1.00 57.19 75 GLU A C 1
ATOM 625 O O . GLU A 1 75 ? 14.451 1.449 0.760 1.00 57.19 75 GLU A O 1
ATOM 630 N N . ILE A 1 76 ? 12.527 2.587 0.662 1.00 53.09 76 ILE A N 1
ATOM 631 C CA . ILE A 1 76 ? 13.087 3.668 -0.138 1.00 53.09 76 ILE A CA 1
ATOM 632 C C . ILE A 1 76 ? 13.899 4.570 0.803 1.00 53.09 76 ILE A C 1
ATOM 634 O O . ILE A 1 76 ? 13.324 5.297 1.606 1.00 53.09 76 ILE A O 1
ATOM 638 N N . THR A 1 77 ? 15.229 4.519 0.717 1.00 53.22 77 THR A N 1
ATOM 639 C CA . THR A 1 77 ? 16.093 5.523 1.360 1.00 53.22 77 THR A CA 1
ATOM 640 C C . THR A 1 77 ? 15.883 6.893 0.705 1.00 53.22 77 THR A C 1
ATOM 642 O O . THR A 1 77 ? 15.558 6.945 -0.481 1.00 53.22 77 THR A O 1
ATOM 645 N N . ASP A 1 78 ? 16.091 7.998 1.427 1.00 50.75 78 ASP A N 1
ATOM 646 C CA . ASP A 1 78 ? 15.832 9.361 0.915 1.00 50.75 78 ASP A CA 1
ATOM 647 C C . ASP A 1 78 ? 16.512 9.647 -0.445 1.00 50.75 78 ASP A C 1
ATOM 649 O O . ASP A 1 78 ? 15.882 10.176 -1.363 1.00 50.75 78 ASP A O 1
ATOM 653 N N . ASP A 1 79 ? 17.751 9.186 -0.643 1.00 48.38 79 ASP A N 1
ATOM 654 C CA . ASP A 1 79 ? 18.475 9.321 -1.922 1.00 48.38 79 ASP A CA 1
ATOM 655 C C . ASP A 1 79 ? 17.854 8.481 -3.058 1.00 48.38 79 ASP A C 1
ATOM 657 O O . ASP A 1 79 ? 17.833 8.864 -4.238 1.00 48.38 79 ASP A O 1
ATOM 661 N N . SER A 1 80 ? 17.320 7.310 -2.705 1.00 54.41 80 SER A N 1
ATOM 662 C CA . SER A 1 80 ? 16.604 6.442 -3.640 1.00 54.41 80 SER A CA 1
ATOM 663 C C . SER A 1 80 ? 15.255 7.049 -4.007 1.00 54.41 80 SER A C 1
ATOM 665 O O . SER A 1 80 ? 14.852 6.945 -5.164 1.00 54.41 80 SER A O 1
ATOM 667 N N . LEU A 1 81 ? 14.594 7.730 -3.063 1.00 54.16 81 LEU A N 1
ATOM 668 C CA . LEU A 1 81 ? 13.303 8.394 -3.242 1.00 54.16 81 LEU A CA 1
ATOM 669 C C . LEU A 1 81 ? 13.394 9.516 -4.267 1.00 54.16 81 LEU A C 1
ATOM 671 O O . LEU A 1 81 ? 12.574 9.573 -5.178 1.00 54.16 81 LEU A O 1
ATOM 675 N N . GLU A 1 82 ? 14.410 10.371 -4.173 1.00 53.62 82 GLU A N 1
ATOM 676 C CA . GLU A 1 82 ? 14.600 11.465 -5.127 1.00 53.62 82 GLU A CA 1
ATOM 677 C C . GLU A 1 82 ? 14.788 10.931 -6.556 1.00 53.62 82 GLU A C 1
ATOM 679 O O . GLU A 1 82 ? 14.158 11.397 -7.510 1.00 53.62 82 GLU A O 1
ATOM 684 N N . THR A 1 83 ? 15.619 9.899 -6.705 1.00 56.31 83 THR A N 1
ATOM 685 C CA . THR A 1 83 ? 15.872 9.249 -7.998 1.00 56.31 83 THR A CA 1
ATOM 686 C C . THR A 1 83 ? 14.602 8.613 -8.563 1.00 56.31 83 THR A C 1
ATOM 688 O O . THR A 1 83 ? 14.316 8.709 -9.759 1.00 56.31 83 THR A O 1
ATOM 691 N N . ILE A 1 84 ? 13.821 7.984 -7.694 1.00 58.81 84 ILE A N 1
ATOM 692 C CA . ILE A 1 84 ? 12.533 7.365 -7.988 1.00 58.81 84 ILE A CA 1
ATOM 693 C C . ILE A 1 84 ? 11.504 8.402 -8.448 1.00 58.81 84 ILE A C 1
ATOM 695 O O . ILE A 1 84 ? 10.875 8.219 -9.492 1.00 58.81 84 ILE A O 1
ATOM 699 N N . LEU A 1 85 ? 11.368 9.504 -7.711 1.00 61.56 85 LEU A N 1
ATOM 700 C CA . LEU A 1 85 ? 10.446 10.592 -8.021 1.00 61.56 85 LEU A CA 1
ATOM 701 C C . LEU A 1 85 ? 10.811 11.242 -9.354 1.00 61.56 85 LEU A C 1
ATOM 703 O O . LEU A 1 85 ? 9.935 11.451 -10.190 1.00 61.56 85 LEU A O 1
ATOM 707 N N . LYS A 1 86 ? 12.107 11.457 -9.613 1.00 61.94 86 LYS A N 1
ATOM 708 C CA . LYS A 1 86 ? 12.599 11.934 -10.913 1.00 61.94 86 LYS A CA 1
ATOM 709 C C . LYS A 1 86 ? 12.230 10.979 -12.049 1.00 61.94 86 LYS A C 1
ATOM 711 O O . LYS A 1 86 ? 11.790 11.425 -13.104 1.00 61.94 86 LYS A O 1
ATOM 716 N N . GLN A 1 87 ? 12.374 9.667 -11.857 1.00 59.06 87 GLN A N 1
ATOM 717 C CA . GLN A 1 87 ? 12.035 8.690 -12.898 1.00 59.06 87 GLN A CA 1
ATOM 718 C C . GLN A 1 87 ? 10.527 8.583 -13.157 1.00 59.06 87 GLN A C 1
ATOM 720 O O . GLN A 1 87 ? 10.129 8.483 -14.319 1.00 59.06 87 GLN A O 1
ATOM 725 N N . LEU A 1 88 ? 9.698 8.635 -12.110 1.00 63.72 88 LEU A N 1
ATOM 726 C CA . LEU A 1 88 ? 8.238 8.699 -12.232 1.00 63.72 88 LEU A CA 1
ATOM 727 C C . LEU A 1 88 ? 7.794 9.979 -12.938 1.00 63.72 88 LEU A C 1
ATOM 729 O O . LEU A 1 88 ? 6.961 9.917 -13.840 1.00 63.72 88 LEU A O 1
ATOM 733 N N . ALA A 1 89 ? 8.390 11.116 -12.575 1.00 65.31 89 ALA A N 1
ATOM 734 C CA . ALA A 1 89 ? 8.061 12.398 -13.175 1.00 65.31 89 ALA A CA 1
ATOM 735 C C . ALA A 1 89 ? 8.359 12.410 -14.681 1.00 65.31 89 ALA A C 1
ATOM 737 O O . ALA A 1 89 ? 7.509 12.791 -15.482 1.00 65.31 89 ALA A O 1
ATOM 738 N N . VAL A 1 90 ? 9.523 11.885 -15.081 1.00 66.81 90 VAL A N 1
ATOM 739 C CA . VAL A 1 90 ? 9.880 11.718 -16.498 1.00 66.81 90 VAL A CA 1
ATOM 740 C C . VAL A 1 90 ? 8.902 10.786 -17.214 1.00 66.81 90 VAL A C 1
ATOM 742 O O . VAL A 1 90 ? 8.512 11.062 -18.344 1.00 66.81 90 VAL A O 1
ATOM 745 N N . HIS A 1 91 ? 8.486 9.683 -16.588 1.00 64.12 91 HIS A N 1
ATOM 746 C CA . HIS A 1 91 ? 7.550 8.751 -17.216 1.00 64.12 91 HIS A CA 1
ATOM 747 C C . HIS A 1 91 ? 6.165 9.373 -17.442 1.00 64.12 91 HIS A C 1
ATOM 749 O O . HIS A 1 91 ? 5.614 9.247 -18.533 1.00 64.12 91 HIS A O 1
ATOM 755 N N . LEU A 1 92 ? 5.634 10.087 -16.447 1.00 63.91 92 LEU A N 1
ATOM 756 C CA . LEU A 1 92 ? 4.364 10.805 -16.565 1.00 63.91 92 LEU A CA 1
ATOM 757 C C . LEU A 1 92 ? 4.438 11.928 -17.608 1.00 63.91 92 LEU A C 1
ATOM 759 O O . LEU A 1 92 ? 3.499 12.101 -18.378 1.00 63.91 92 LEU A O 1
ATOM 763 N N . ALA A 1 93 ? 5.566 12.638 -17.695 1.00 67.94 93 ALA A N 1
ATOM 764 C CA . ALA A 1 93 ? 5.771 13.664 -18.714 1.00 67.94 93 ALA A CA 1
ATOM 765 C C . ALA A 1 93 ? 5.776 13.060 -20.131 1.00 67.94 93 ALA A C 1
ATOM 767 O O . ALA A 1 93 ? 5.160 13.611 -21.040 1.00 67.94 93 ALA A O 1
ATOM 768 N N . ILE A 1 94 ? 6.392 11.883 -20.318 1.00 68.81 94 ILE A N 1
ATOM 769 C CA . ILE A 1 94 ? 6.331 11.136 -21.589 1.00 68.81 94 ILE A CA 1
ATOM 770 C C . ILE A 1 94 ? 4.892 10.758 -21.942 1.00 68.81 94 ILE A C 1
ATOM 772 O O . ILE A 1 94 ? 4.523 10.870 -23.108 1.00 68.81 94 ILE A O 1
ATOM 776 N N . LEU A 1 95 ? 4.088 10.318 -20.970 1.00 68.00 95 LEU A N 1
ATOM 777 C CA . LEU A 1 95 ? 2.683 9.975 -21.207 1.00 68.00 95 LEU A CA 1
ATOM 778 C C . LEU A 1 95 ? 1.877 11.203 -21.645 1.00 68.00 95 LEU A C 1
ATOM 780 O O . LEU A 1 95 ? 1.300 11.174 -22.727 1.00 68.00 95 LEU A O 1
ATOM 784 N N . TYR A 1 96 ? 1.930 12.306 -20.889 1.00 67.12 96 TYR A N 1
ATOM 785 C CA . TYR A 1 96 ? 1.232 13.543 -21.260 1.00 67.12 96 TYR A CA 1
ATOM 786 C C . TYR A 1 96 ? 1.647 14.064 -22.639 1.00 67.12 96 TYR A C 1
ATOM 788 O O . TYR A 1 96 ? 0.803 14.508 -23.416 1.00 67.12 96 TYR A O 1
ATOM 796 N N . TYR A 1 97 ? 2.941 14.001 -22.956 1.00 62.44 97 TYR A N 1
ATOM 797 C CA . TYR A 1 97 ? 3.450 14.454 -24.245 1.00 62.44 97 TYR A CA 1
ATOM 798 C C . TYR A 1 97 ? 2.996 13.555 -25.404 1.00 62.44 97 TYR A C 1
ATOM 800 O O . TYR A 1 97 ? 2.574 14.052 -26.445 1.00 62.44 97 TYR A O 1
ATOM 808 N N . ASN A 1 98 ? 3.052 12.231 -25.233 1.00 71.19 98 ASN A N 1
ATOM 809 C CA . ASN A 1 98 ? 2.684 11.284 -26.288 1.00 71.19 98 ASN A CA 1
ATOM 810 C C . ASN A 1 98 ? 1.170 11.209 -26.532 1.00 71.19 98 ASN A C 1
ATOM 812 O O . ASN A 1 98 ? 0.764 10.950 -27.664 1.00 71.19 98 ASN A O 1
ATOM 816 N N . ASP A 1 99 ? 0.351 11.465 -25.509 1.00 73.38 99 ASP A N 1
ATOM 817 C CA . ASP A 1 99 ? -1.112 11.483 -25.622 1.00 73.38 99 ASP A CA 1
ATOM 818 C C . ASP A 1 99 ? -1.657 12.822 -26.176 1.00 73.38 99 ASP A C 1
ATOM 820 O O . ASP A 1 99 ? -2.867 12.995 -26.297 1.00 73.38 99 ASP A O 1
ATOM 824 N N . ASN A 1 100 ? -0.780 13.758 -26.581 1.00 65.31 100 ASN A N 1
ATOM 825 C CA . ASN A 1 100 ? -1.107 15.132 -27.014 1.00 65.31 100 ASN A CA 1
ATOM 826 C C . ASN A 1 100 ? -1.895 15.949 -25.974 1.00 65.31 100 ASN A C 1
ATOM 828 O O . ASN A 1 100 ? -2.562 16.927 -26.314 1.00 65.31 100 ASN A O 1
ATOM 832 N N . ASP A 1 101 ? -1.793 15.579 -24.700 1.00 60.88 101 ASP A N 1
ATOM 833 C CA . ASP A 1 101 ? -2.440 16.269 -23.580 1.00 60.88 101 ASP A CA 1
ATOM 834 C C . ASP A 1 101 ? -1.803 17.635 -23.273 1.00 60.88 101 ASP A C 1
ATOM 836 O O . ASP A 1 101 ? -2.335 18.417 -22.476 1.00 60.88 101 ASP A O 1
ATOM 840 N N . VAL A 1 102 ? -0.630 17.885 -23.860 1.00 69.12 102 VAL A N 1
ATOM 841 C CA . VAL A 1 102 ? 0.194 19.088 -23.743 1.00 69.12 102 VAL A CA 1
ATOM 842 C C . VAL A 1 102 ? 0.955 19.319 -25.049 1.00 69.12 102 VAL A C 1
ATOM 844 O O . VAL A 1 102 ? 1.272 18.386 -25.784 1.00 69.12 102 VAL A O 1
ATOM 847 N N . SER A 1 103 ? 1.268 20.578 -25.341 1.00 76.88 103 SER A N 1
ATOM 848 C CA . SER A 1 103 ? 1.854 21.009 -26.616 1.00 76.88 103 SER A CA 1
ATOM 849 C C . SER A 1 103 ? 3.387 21.021 -26.627 1.00 76.88 103 SER A C 1
ATOM 851 O O . SER A 1 103 ? 4.012 21.194 -27.677 1.00 76.88 103 SER A O 1
ATOM 853 N N . SER A 1 104 ? 4.020 20.829 -25.468 1.00 73.94 104 SER A N 1
ATOM 854 C CA . SER A 1 104 ? 5.475 20.817 -25.332 1.00 73.94 104 SER A CA 1
ATOM 855 C C . SER A 1 104 ? 5.946 19.934 -24.179 1.00 73.94 104 SER A C 1
ATOM 857 O O . SER A 1 104 ? 5.212 19.671 -23.229 1.00 73.94 104 SER A O 1
ATOM 859 N N . TRP A 1 105 ? 7.206 19.504 -24.248 1.00 68.88 105 TRP A N 1
ATOM 860 C CA . TRP A 1 105 ? 7.846 18.738 -23.178 1.00 68.88 105 TRP A CA 1
ATOM 861 C C . TRP A 1 105 ? 7.870 19.505 -21.845 1.00 68.88 105 TRP A C 1
ATOM 863 O O . TRP A 1 105 ? 7.558 18.945 -20.802 1.00 68.88 105 TRP A O 1
ATOM 873 N N . THR A 1 106 ? 8.148 20.810 -21.886 1.00 67.62 106 THR A N 1
ATOM 874 C CA . THR A 1 106 ? 8.134 21.681 -20.700 1.00 67.62 106 THR A CA 1
ATOM 875 C C . THR A 1 106 ? 6.744 21.772 -20.066 1.00 67.62 106 THR A C 1
ATOM 877 O O . THR A 1 106 ? 6.614 21.793 -18.847 1.00 67.62 106 THR A O 1
ATOM 880 N N . GLU A 1 107 ? 5.688 21.793 -20.878 1.00 63.16 107 GLU A N 1
ATOM 881 C CA . GLU A 1 107 ? 4.308 21.778 -20.385 1.00 63.16 107 GLU A CA 1
ATOM 882 C C . GLU A 1 107 ? 3.951 20.422 -19.753 1.00 63.16 107 GLU A C 1
ATOM 884 O O . GLU A 1 107 ? 3.281 20.384 -18.723 1.00 63.16 107 GLU A O 1
ATOM 889 N N . ALA A 1 108 ? 4.481 19.319 -20.292 1.00 63.69 108 ALA A N 1
ATOM 890 C CA . ALA A 1 108 ? 4.366 17.994 -19.686 1.00 63.69 108 ALA A CA 1
ATOM 891 C C . ALA A 1 108 ? 5.040 17.929 -18.307 1.00 63.69 108 ALA A C 1
ATOM 893 O O . ALA A 1 108 ? 4.433 17.462 -17.345 1.00 63.69 108 ALA A O 1
ATOM 894 N N . GLU A 1 109 ? 6.275 18.427 -18.193 1.00 59.53 109 GLU A N 1
ATOM 895 C CA . GLU A 1 109 ? 7.018 18.487 -16.929 1.00 59.53 109 GLU A CA 1
ATOM 896 C C . GLU A 1 109 ? 6.291 19.343 -15.884 1.00 59.53 109 GLU A C 1
ATOM 898 O O . GLU A 1 109 ? 6.127 18.912 -14.742 1.00 59.53 109 GLU A O 1
ATOM 903 N N . ASN A 1 110 ? 5.788 20.516 -16.277 1.00 62.28 110 ASN A N 1
ATOM 904 C CA . ASN A 1 110 ? 5.038 21.399 -15.382 1.00 62.28 110 ASN A CA 1
ATOM 905 C C . ASN A 1 110 ? 3.732 20.760 -14.899 1.00 62.28 110 ASN A C 1
ATOM 907 O O . ASN A 1 110 ? 3.431 20.824 -13.712 1.00 62.28 110 ASN A O 1
ATOM 911 N N . LYS A 1 111 ? 2.993 20.078 -15.778 1.00 64.06 111 LYS A N 1
ATOM 912 C CA . LYS A 1 111 ? 1.750 19.377 -15.418 1.00 64.06 111 LYS A CA 1
ATOM 913 C C . LYS A 1 111 ? 2.007 18.235 -14.433 1.00 64.06 111 LYS A C 1
ATOM 915 O O . LYS A 1 111 ? 1.231 18.005 -13.511 1.00 64.06 111 LYS A O 1
ATOM 920 N N . VAL A 1 112 ? 3.134 17.540 -14.578 1.00 67.06 112 VAL A N 1
ATOM 921 C CA . VAL A 1 112 ? 3.583 16.535 -13.606 1.00 67.06 112 VAL A CA 1
ATOM 922 C C . VAL A 1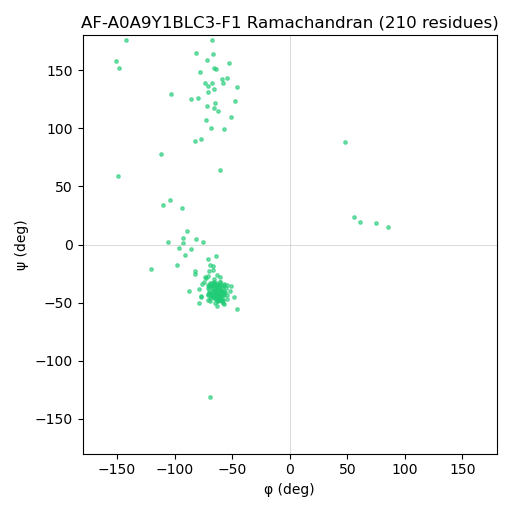 112 ? 3.939 17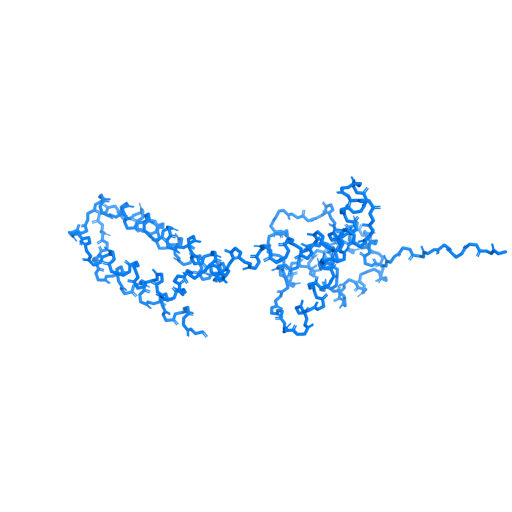.169 -12.265 1.00 67.06 112 VAL A C 1
ATOM 924 O O . VAL A 1 112 ? 3.518 16.656 -11.230 1.00 67.06 112 VAL A O 1
ATOM 927 N N . LEU A 1 113 ? 4.676 18.283 -12.268 1.00 60.56 113 LEU A N 1
ATOM 928 C CA . LEU A 1 113 ? 4.992 19.025 -11.047 1.00 60.56 113 LEU A CA 1
ATOM 929 C C . LEU A 1 113 ? 3.726 19.536 -10.354 1.00 60.56 113 LEU A C 1
ATOM 931 O O . LEU A 1 113 ? 3.636 19.427 -9.140 1.00 60.56 113 LEU A O 1
ATOM 935 N N . GLU A 1 114 ? 2.726 20.017 -11.092 1.00 61.56 114 GLU A N 1
ATOM 936 C CA . GLU A 1 114 ? 1.426 20.420 -10.540 1.00 61.56 114 GLU A CA 1
ATOM 937 C C . GLU A 1 114 ? 0.664 19.245 -9.921 1.00 61.56 114 GLU A C 1
ATOM 939 O O . GLU A 1 114 ? 0.093 19.383 -8.843 1.00 61.56 114 GLU A O 1
ATOM 944 N N . VAL A 1 115 ? 0.672 18.065 -10.546 1.00 62.72 115 VAL A N 1
ATOM 945 C CA . VAL A 1 115 ? 0.049 16.857 -9.975 1.00 62.72 115 VAL A CA 1
ATOM 946 C C . VAL A 1 115 ? 0.779 16.398 -8.711 1.00 62.72 115 VAL A C 1
ATOM 948 O O . VAL A 1 115 ? 0.143 16.013 -7.732 1.00 62.72 115 VAL A O 1
ATOM 951 N N . ILE A 1 116 ? 2.112 16.466 -8.702 1.00 59.59 116 ILE A N 1
ATOM 952 C CA . ILE A 1 116 ? 2.912 16.158 -7.513 1.00 59.59 116 ILE A CA 1
ATOM 953 C C . ILE A 1 116 ? 2.610 17.177 -6.409 1.00 59.59 116 ILE A C 1
ATOM 955 O O . ILE A 1 116 ? 2.271 16.778 -5.298 1.00 59.59 116 ILE A O 1
ATOM 959 N N . SER A 1 117 ? 2.665 18.475 -6.716 1.00 48.31 117 SER A N 1
ATOM 960 C CA . SER A 1 117 ? 2.406 19.566 -5.772 1.00 48.31 117 SER A CA 1
ATOM 961 C C . SER A 1 117 ? 0.982 19.536 -5.230 1.00 48.31 117 SER A C 1
ATOM 963 O O . SER A 1 117 ? 0.815 19.610 -4.024 1.00 48.31 117 SER A O 1
ATOM 965 N N . SER A 1 118 ? -0.038 19.331 -6.066 1.00 50.69 118 SER A N 1
ATOM 966 C CA . SER A 1 118 ? -1.430 19.170 -5.614 1.00 50.69 118 SER A CA 1
ATOM 967 C C . SER A 1 118 ? -1.628 17.889 -4.799 1.00 50.69 118 SER A C 1
ATOM 969 O O . SER A 1 118 ? -2.373 17.882 -3.820 1.00 50.69 118 SER A O 1
ATOM 971 N N . GLY A 1 119 ? -0.908 16.813 -5.131 1.00 47.97 119 GLY A N 1
ATOM 972 C CA . GLY A 1 119 ? -0.832 15.605 -4.315 1.00 47.97 119 GLY A CA 1
ATOM 973 C C . GLY A 1 119 ? -0.244 15.870 -2.925 1.00 47.97 119 GLY A C 1
ATOM 974 O O . GLY A 1 119 ? -0.800 15.388 -1.937 1.00 47.97 119 GLY A O 1
ATOM 975 N N . PHE A 1 120 ? 0.823 16.671 -2.835 1.00 41.09 120 PHE A N 1
ATOM 976 C CA . PHE A 1 120 ? 1.419 17.112 -1.571 1.00 41.09 120 PHE A CA 1
ATOM 977 C C . PHE A 1 120 ? 0.512 18.090 -0.815 1.00 41.09 120 PHE A C 1
ATOM 979 O O . PHE A 1 120 ? 0.237 17.853 0.354 1.00 41.09 120 PHE A O 1
ATOM 986 N N . GLU A 1 121 ? -0.029 19.123 -1.456 1.00 36.69 121 GLU A N 1
ATOM 987 C CA . GLU A 1 121 ? -0.948 20.092 -0.843 1.00 36.69 121 GLU A CA 1
ATOM 988 C C . GLU A 1 121 ? -2.238 19.426 -0.338 1.00 36.69 121 GLU A C 1
ATOM 990 O O . GLU A 1 121 ? -2.726 19.786 0.730 1.00 36.69 121 GLU A O 1
ATOM 995 N N . SER A 1 122 ? -2.747 18.390 -1.021 1.00 39.19 122 SER A N 1
ATOM 996 C CA . SER A 1 122 ? -3.912 17.621 -0.545 1.00 39.19 122 SER A CA 1
ATOM 997 C C . SER A 1 122 ? -3.622 16.747 0.683 1.00 39.19 122 SER A C 1
ATOM 999 O O . SER A 1 122 ? -4.546 16.419 1.422 1.00 39.19 122 SER A O 1
ATOM 1001 N N . ARG A 1 123 ? -2.354 16.374 0.920 1.00 38.19 123 ARG A N 1
ATOM 1002 C CA . ARG A 1 123 ? -1.911 15.600 2.099 1.00 38.19 123 ARG A CA 1
ATOM 1003 C C . ARG A 1 123 ? -1.332 16.477 3.209 1.00 38.19 123 ARG A C 1
ATOM 1005 O O . ARG A 1 123 ? -1.282 16.043 4.353 1.00 38.19 123 ARG A O 1
ATOM 1012 N N . VAL A 1 124 ? -0.950 17.711 2.884 1.00 37.62 124 VAL A N 1
ATOM 1013 C CA . VAL A 1 124 ? -0.595 18.792 3.815 1.00 37.62 124 VAL A CA 1
ATOM 1014 C C . VAL A 1 124 ? -1.836 19.658 4.097 1.00 37.62 124 VAL A C 1
ATOM 1016 O O . VAL A 1 124 ? -1.760 20.847 4.377 1.00 37.62 124 VAL A O 1
ATOM 1019 N N . THR A 1 125 ? -3.034 19.076 4.088 1.00 36.66 125 THR A N 1
ATOM 1020 C CA . THR A 1 125 ? -4.078 19.593 4.977 1.00 36.66 125 THR A CA 1
ATOM 1021 C C . THR A 1 125 ? -3.615 19.333 6.406 1.00 36.66 125 THR A C 1
ATOM 1023 O O . THR A 1 125 ? -3.168 18.225 6.687 1.00 36.66 125 THR A O 1
ATOM 1026 N N . MET A 1 126 ? -3.716 20.326 7.297 1.00 41.50 126 MET A N 1
ATOM 1027 C CA . MET A 1 126 ? -3.544 20.191 8.755 1.00 41.50 126 MET A CA 1
ATOM 1028 C C . MET A 1 126 ? -4.579 19.207 9.339 1.00 41.50 126 MET A C 1
ATOM 1030 O O . MET A 1 126 ? -5.494 19.589 10.066 1.00 41.50 126 MET A O 1
ATOM 1034 N N . GLY A 1 127 ? -4.504 17.944 8.936 1.00 51.31 127 GLY A N 1
ATOM 1035 C CA . GLY A 1 127 ? -5.218 16.837 9.530 1.00 51.31 127 GLY A CA 1
ATOM 1036 C C . GLY A 1 127 ? -4.504 16.446 10.809 1.00 51.31 127 GLY A C 1
ATOM 1037 O O . GLY A 1 127 ? -3.287 16.601 10.925 1.00 51.31 127 GLY A O 1
ATOM 1038 N N . LEU A 1 128 ? -5.284 15.962 11.765 1.00 54.53 128 LEU A N 1
ATOM 1039 C CA . LEU A 1 128 ? -4.766 15.339 12.971 1.00 54.53 128 LEU A CA 1
ATOM 1040 C C . LEU A 1 128 ? -3.643 14.353 12.601 1.00 54.53 128 LEU A C 1
ATOM 1042 O O . LEU A 1 128 ? -3.750 13.583 11.646 1.00 54.53 128 LEU A O 1
ATOM 1046 N N . SER A 1 129 ? -2.554 14.388 13.355 1.00 77.69 129 SER A N 1
ATOM 1047 C CA . SER A 1 129 ? -1.512 13.373 13.319 1.00 77.69 129 SER A CA 1
ATOM 1048 C C . SER A 1 129 ? -2.117 11.970 13.509 1.00 77.69 129 SER A C 1
ATOM 1050 O O . SER A 1 129 ? -3.191 11.815 14.105 1.00 77.69 129 SER A O 1
ATOM 1052 N N . PRO A 1 130 ? -1.441 10.905 13.042 1.00 81.06 130 PRO A N 1
ATOM 1053 C CA . PRO A 1 130 ? -1.922 9.534 13.212 1.00 81.06 130 PRO A CA 1
ATOM 1054 C C . PRO A 1 130 ? -2.300 9.175 14.659 1.00 81.06 130 PRO A C 1
ATOM 1056 O O . PRO A 1 130 ? -3.276 8.466 14.902 1.00 81.06 130 PRO A O 1
ATOM 1059 N N . THR A 1 131 ? -1.563 9.705 15.634 1.00 84.75 131 THR A N 1
A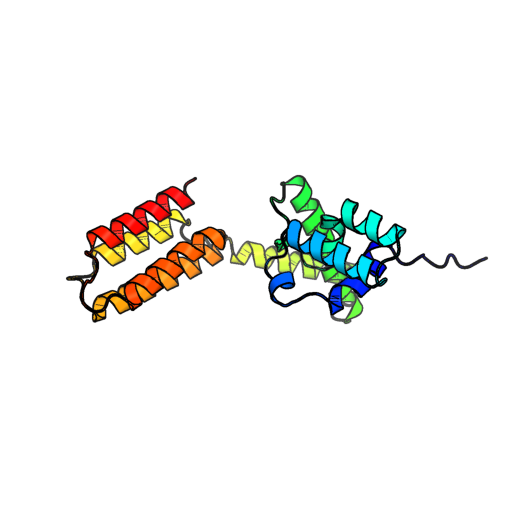TOM 1060 C CA . THR A 1 131 ? -1.846 9.546 17.064 1.00 84.75 131 THR A CA 1
ATOM 1061 C C . THR A 1 131 ? -3.113 10.281 17.494 1.00 84.75 131 THR A C 1
ATOM 1063 O O . THR A 1 131 ? -3.947 9.691 18.179 1.00 84.75 131 THR A O 1
ATOM 1066 N N . GLU A 1 132 ? -3.327 11.512 17.031 1.00 85.12 132 GLU A N 1
ATOM 1067 C CA . GLU A 1 132 ? -4.531 12.298 17.335 1.00 85.12 132 GLU A CA 1
ATOM 1068 C C . GLU A 1 132 ? -5.807 11.670 16.735 1.00 85.12 132 GLU A C 1
ATOM 1070 O O . GLU A 1 132 ? -6.884 11.722 17.340 1.00 85.12 132 GLU A O 1
ATOM 1075 N N . HIS A 1 133 ? -5.709 11.002 15.578 1.00 87.25 133 HIS A N 1
ATOM 1076 C CA . HIS A 1 133 ? -6.815 10.202 15.037 1.00 87.25 133 HIS A CA 1
ATOM 1077 C C . HIS A 1 133 ? -7.225 9.061 15.984 1.00 87.25 133 HIS A C 1
ATOM 1079 O O . HIS A 1 133 ? -8.418 8.816 16.179 1.00 87.25 133 HIS A O 1
ATOM 1085 N N . LEU A 1 134 ? -6.257 8.402 16.624 1.00 90.81 134 LEU A N 1
ATOM 1086 C CA . LEU A 1 134 ? -6.516 7.333 17.592 1.00 90.81 134 LEU A CA 1
ATOM 1087 C C . LEU A 1 134 ? -6.996 7.856 18.947 1.00 90.81 134 LEU A C 1
ATOM 1089 O O . LEU A 1 134 ? -7.840 7.223 19.580 1.00 90.81 134 LEU A O 1
ATOM 1093 N N . GLU A 1 135 ? -6.523 9.022 19.383 1.00 90.06 135 GLU A N 1
ATOM 1094 C CA . GLU A 1 135 ? -7.043 9.698 20.579 1.00 90.06 135 GLU A CA 1
ATOM 1095 C C . GLU A 1 135 ? -8.510 10.104 20.399 1.00 90.06 135 GLU A C 1
ATOM 1097 O O . GLU A 1 135 ? -9.328 9.935 21.311 1.00 90.06 135 GLU A O 1
ATOM 1102 N N . THR A 1 136 ? -8.862 10.566 19.196 1.00 91.62 136 THR A N 1
ATOM 1103 C CA . THR A 1 136 ? -10.245 10.872 18.817 1.00 91.62 136 THR A CA 1
ATOM 1104 C C . THR A 1 136 ? -11.103 9.610 18.844 1.00 91.62 136 THR A C 1
ATOM 1106 O O . THR A 1 136 ? -12.172 9.618 19.455 1.00 91.62 136 THR A O 1
ATOM 1109 N N . LEU A 1 137 ? -10.627 8.506 18.254 1.00 93.81 137 LEU A N 1
ATOM 1110 C CA . LEU A 1 137 ? -11.310 7.212 18.323 1.00 93.81 137 LEU A CA 1
ATOM 1111 C C . LEU A 1 137 ? -11.511 6.777 19.782 1.00 93.81 137 LEU A C 1
ATOM 1113 O O . LEU A 1 137 ? -12.635 6.504 20.188 1.00 93.81 137 LEU A O 1
ATOM 1117 N N . SER A 1 138 ? -10.454 6.784 20.597 1.00 93.25 138 SER A N 1
ATOM 1118 C CA . SER A 1 138 ? -10.519 6.432 22.023 1.00 93.25 138 SER A CA 1
ATOM 1119 C C . SER A 1 138 ? -11.563 7.267 22.774 1.00 93.25 138 SER A C 1
ATOM 1121 O O . SER A 1 138 ? -12.353 6.728 23.549 1.00 93.25 138 SER A O 1
ATOM 1123 N N . SER A 1 139 ? -11.614 8.575 22.511 1.00 93.06 139 SER A N 1
ATOM 1124 C CA . SER A 1 139 ? -12.595 9.489 23.110 1.00 93.06 139 SER A CA 1
ATOM 1125 C C . SER A 1 139 ? -14.027 9.132 22.709 1.00 93.06 139 SER A C 1
ATOM 1127 O O . SER A 1 139 ? -14.878 8.972 23.583 1.00 93.06 139 SER A O 1
ATOM 1129 N N . LYS A 1 140 ? -14.278 8.876 21.420 1.00 93.00 140 LYS A N 1
ATOM 1130 C CA . LYS A 1 140 ? -15.593 8.430 20.936 1.00 93.00 140 LYS A CA 1
ATOM 1131 C C . LYS A 1 140 ? -16.030 7.103 21.564 1.00 93.00 140 LYS A C 1
ATOM 1133 O O . LYS A 1 140 ? -17.170 6.970 21.997 1.00 93.00 140 LYS A O 1
ATOM 1138 N N . ILE A 1 141 ? -15.124 6.130 21.684 1.00 92.75 141 ILE A N 1
ATOM 1139 C CA . ILE A 1 141 ? -15.420 4.834 22.322 1.00 92.75 141 ILE A CA 1
ATOM 1140 C C . ILE A 1 141 ? -15.737 5.000 23.818 1.00 92.75 141 ILE A C 1
ATOM 1142 O O . ILE A 1 141 ? -16.592 4.290 24.354 1.00 92.75 141 ILE A O 1
ATOM 1146 N N . LYS A 1 142 ? -15.090 5.949 24.509 1.00 91.88 142 LYS A N 1
ATOM 1147 C CA . LYS A 1 142 ? -15.394 6.260 25.916 1.00 91.88 142 LYS A CA 1
ATOM 1148 C C . LYS A 1 142 ? -16.813 6.807 26.090 1.00 91.88 142 LYS A C 1
ATOM 1150 O O . LYS A 1 142 ? -17.468 6.418 27.062 1.00 91.88 142 LYS A O 1
ATOM 1155 N N . GLU A 1 143 ? -17.271 7.644 25.158 1.00 91.88 143 GLU A N 1
ATOM 1156 C CA . GLU A 1 143 ? -18.605 8.268 25.150 1.00 91.88 143 GLU A CA 1
ATOM 1157 C C . GLU A 1 143 ? -19.746 7.293 24.839 1.00 91.88 143 GLU A C 1
ATOM 1159 O O . GLU A 1 143 ? -20.869 7.495 25.305 1.00 91.88 143 GLU A O 1
ATOM 1164 N N . ILE A 1 144 ? -19.475 6.213 24.100 1.00 88.69 144 ILE A N 1
ATOM 1165 C CA . ILE A 1 144 ? -20.460 5.150 23.870 1.00 88.69 144 ILE A CA 1
ATOM 1166 C C . ILE A 1 144 ? -20.916 4.583 25.216 1.00 88.69 144 ILE A C 1
ATOM 1168 O O . ILE A 1 144 ? -20.111 4.404 26.122 1.00 88.69 144 ILE A O 1
ATOM 1172 N N . GLY A 1 145 ? -22.210 4.302 25.372 1.00 82.94 145 GLY A N 1
ATOM 1173 C CA . GLY A 1 145 ? -22.778 3.756 26.605 1.00 82.94 145 GLY A CA 1
ATOM 1174 C C . GLY A 1 145 ? -22.350 2.309 26.897 1.00 82.94 145 GLY A C 1
ATOM 1175 O O . GLY A 1 145 ? -21.170 1.955 26.900 1.00 82.94 145 GLY A O 1
ATOM 1176 N N . GLN A 1 146 ? -23.322 1.453 27.201 1.00 87.50 146 GLN A N 1
ATOM 1177 C CA . GLN A 1 146 ? -23.076 0.025 27.395 1.00 87.50 146 GLN A CA 1
ATOM 1178 C C . GLN A 1 146 ? -22.825 -0.666 26.051 1.00 87.50 146 GLN A C 1
ATOM 1180 O O . GLN A 1 146 ? -23.533 -0.399 25.083 1.00 87.50 146 GLN A O 1
ATOM 1185 N N . ILE A 1 147 ? -21.860 -1.589 26.015 1.00 89.75 147 ILE A N 1
ATOM 1186 C CA . ILE A 1 147 ? -21.589 -2.388 24.819 1.00 89.75 147 ILE A CA 1
ATOM 1187 C C . ILE A 1 147 ? -22.714 -3.408 24.607 1.00 89.75 147 ILE A C 1
ATOM 1189 O O . ILE A 1 147 ? -22.977 -4.267 25.447 1.00 89.75 147 ILE A O 1
ATOM 1193 N N . ASN A 1 148 ? -23.377 -3.284 23.468 1.00 89.50 148 ASN A N 1
ATOM 1194 C CA . ASN A 1 148 ? -24.417 -4.155 22.936 1.00 89.50 148 ASN A CA 1
ATOM 1195 C C . ASN A 1 148 ? -24.262 -4.276 21.403 1.00 89.50 148 ASN A C 1
ATOM 1197 O O . ASN A 1 148 ? -23.427 -3.595 20.803 1.00 89.50 148 ASN A O 1
ATOM 1201 N N . LYS A 1 149 ? -25.083 -5.104 20.747 1.00 84.75 149 LYS A N 1
ATOM 1202 C CA . LYS A 1 149 ? -24.977 -5.355 19.295 1.00 84.75 149 LYS A CA 1
ATOM 1203 C C . LYS A 1 149 ? -25.087 -4.087 18.434 1.00 84.75 149 LYS A C 1
ATOM 1205 O O . LYS A 1 149 ? -24.387 -3.980 17.431 1.00 84.75 149 LYS A O 1
ATOM 1210 N N . GLU A 1 150 ? -25.906 -3.116 18.834 1.00 85.12 150 GLU A N 1
ATOM 1211 C CA . GLU A 1 150 ? -26.064 -1.846 18.109 1.00 85.12 150 GLU A CA 1
ATOM 1212 C C . GLU A 1 150 ? -24.818 -0.966 18.252 1.00 85.12 150 GLU A C 1
ATOM 1214 O O . GLU A 1 150 ? -24.262 -0.494 17.262 1.00 85.12 150 GLU A O 1
ATOM 1219 N N . THR A 1 151 ? -24.315 -0.809 19.478 1.00 91.25 151 THR A N 1
ATOM 1220 C CA . THR A 1 151 ? -23.088 -0.038 19.725 1.00 91.25 151 THR A CA 1
ATOM 1221 C C . THR A 1 151 ? -21.855 -0.697 19.109 1.00 91.25 151 THR A C 1
ATOM 1223 O O . THR A 1 151 ? -20.957 0.009 18.674 1.00 91.25 151 THR A O 1
ATOM 1226 N N . ILE A 1 152 ? -21.806 -2.028 18.983 1.00 91.19 152 ILE A N 1
ATOM 1227 C CA . ILE A 1 152 ? -20.713 -2.721 18.285 1.00 91.19 152 ILE A CA 1
ATOM 1228 C C . ILE A 1 152 ? -20.672 -2.341 16.805 1.00 91.19 152 ILE A C 1
ATOM 1230 O O . ILE A 1 152 ? -19.590 -2.099 16.276 1.00 91.19 152 ILE A O 1
ATOM 1234 N N . ALA A 1 153 ? -21.827 -2.231 16.144 1.00 90.19 153 ALA A N 1
ATOM 1235 C CA . ALA A 1 153 ? -21.875 -1.755 14.764 1.00 90.19 153 ALA A CA 1
ATOM 1236 C C . ALA A 1 153 ? -21.343 -0.315 14.650 1.00 90.19 153 ALA A C 1
ATOM 1238 O O . ALA A 1 153 ? -20.565 -0.016 13.745 1.00 90.19 153 ALA A O 1
ATOM 1239 N N . GLN A 1 154 ? -21.690 0.554 15.606 1.00 92.75 154 GLN A N 1
ATOM 1240 C CA . GLN A 1 154 ? -21.141 1.911 15.683 1.00 92.75 154 GLN A CA 1
ATOM 1241 C C . GLN A 1 154 ? -19.616 1.902 15.880 1.00 92.75 154 GLN A C 1
ATOM 1243 O O . GLN A 1 154 ? -18.905 2.631 15.196 1.00 92.75 154 GLN A O 1
ATOM 1248 N N . ILE A 1 155 ? -19.102 1.055 16.772 1.00 94.00 155 ILE A N 1
ATOM 1249 C CA . ILE A 1 155 ? -17.664 0.929 17.050 1.00 94.00 155 ILE A CA 1
ATOM 1250 C C . ILE A 1 155 ? -16.903 0.455 15.813 1.00 94.00 155 ILE A C 1
ATOM 1252 O O . ILE A 1 155 ? -15.849 0.999 15.499 1.00 94.00 155 ILE A O 1
ATOM 1256 N N . ILE A 1 156 ? -17.439 -0.533 15.094 1.00 93.38 156 ILE A N 1
ATOM 1257 C CA . ILE A 1 156 ? -16.850 -1.021 13.843 1.00 93.38 156 ILE A CA 1
ATOM 1258 C C . ILE A 1 156 ? -16.746 0.115 12.825 1.00 93.38 156 ILE A C 1
ATOM 1260 O O . ILE A 1 156 ? -15.676 0.303 12.251 1.00 93.38 156 ILE A O 1
ATOM 1264 N N . ASN A 1 157 ? -17.812 0.901 12.649 1.00 93.19 157 ASN A N 1
ATOM 1265 C CA . ASN A 1 157 ? -17.790 2.042 11.733 1.00 93.19 157 ASN A CA 1
ATOM 1266 C C . ASN A 1 157 ? -16.725 3.069 12.136 1.00 93.19 157 ASN A C 1
ATOM 1268 O O . ASN A 1 157 ? -15.956 3.515 11.292 1.00 93.19 157 ASN A O 1
ATOM 1272 N N . GLU A 1 158 ? -16.619 3.400 13.423 1.00 94.88 158 GLU A N 1
ATOM 1273 C CA . GLU A 1 158 ? -15.606 4.340 13.917 1.00 94.88 158 GLU A CA 1
ATOM 1274 C C . GLU A 1 158 ? -14.170 3.823 13.710 1.00 94.88 158 GLU A C 1
ATOM 1276 O O . GLU A 1 158 ? -13.268 4.588 13.355 1.00 94.88 158 GLU A O 1
ATOM 1281 N N . ILE A 1 159 ? -13.946 2.515 13.872 1.00 94.25 159 ILE A N 1
ATOM 1282 C CA . ILE A 1 159 ? -12.662 1.863 13.575 1.00 94.25 159 ILE A CA 1
ATOM 1283 C C . ILE A 1 159 ? -12.354 1.920 12.073 1.00 94.25 159 ILE A C 1
ATOM 1285 O O . ILE A 1 159 ? -11.220 2.225 11.700 1.00 94.25 159 ILE A O 1
ATOM 1289 N N . GLU A 1 160 ? -13.331 1.645 11.207 1.00 90.88 160 GLU A N 1
ATOM 1290 C CA . GLU A 1 160 ? -13.153 1.690 9.751 1.00 90.88 160 GLU A CA 1
ATOM 1291 C C . GLU A 1 160 ? -12.888 3.115 9.249 1.00 90.88 160 GLU A C 1
ATOM 1293 O O . GLU A 1 160 ? -11.931 3.319 8.501 1.00 90.88 160 GLU A O 1
ATOM 1298 N N . GLU A 1 161 ? -13.634 4.110 9.737 1.00 91.88 161 GLU A N 1
ATOM 1299 C CA . GLU A 1 161 ? -13.381 5.523 9.435 1.00 91.88 161 GLU A CA 1
ATOM 1300 C C . GLU A 1 161 ? -11.988 5.967 9.892 1.00 91.88 161 GLU A C 1
ATOM 1302 O O . GLU A 1 161 ? -11.299 6.715 9.196 1.00 91.88 161 GLU A O 1
ATOM 1307 N N . THR A 1 162 ? -11.559 5.522 11.075 1.00 91.56 162 THR A N 1
ATOM 1308 C CA . THR A 1 162 ? -10.231 5.851 11.608 1.00 91.56 162 THR A CA 1
ATOM 1309 C C . THR A 1 162 ? -9.135 5.193 10.776 1.00 91.56 162 THR A C 1
ATOM 1311 O O . THR A 1 162 ? -8.149 5.843 10.440 1.00 91.56 162 THR A O 1
ATOM 1314 N N . LYS A 1 163 ? -9.321 3.933 10.370 1.00 89.62 163 LYS A N 1
ATOM 1315 C CA . LYS A 1 163 ? -8.411 3.222 9.463 1.00 89.62 163 LYS A CA 1
ATOM 1316 C C . LYS A 1 163 ? -8.265 3.959 8.128 1.00 89.62 163 LYS A C 1
ATOM 1318 O O . LYS A 1 163 ? -7.144 4.100 7.644 1.00 89.62 163 LYS A O 1
ATOM 1323 N N . ASP A 1 164 ? -9.358 4.454 7.553 1.00 82.94 164 ASP A N 1
ATOM 1324 C CA . ASP A 1 164 ? -9.318 5.190 6.286 1.00 82.94 164 ASP A CA 1
ATOM 1325 C C . ASP A 1 164 ? -8.581 6.533 6.428 1.00 82.94 164 ASP A C 1
ATOM 1327 O O . ASP A 1 164 ? -7.781 6.887 5.560 1.00 82.94 164 ASP A O 1
ATOM 1331 N N . LYS A 1 165 ? -8.760 7.240 7.553 1.00 83.62 165 LYS A N 1
ATOM 1332 C CA . LYS A 1 165 ? -7.987 8.455 7.878 1.00 83.62 165 LYS A CA 1
ATOM 1333 C C . LYS A 1 165 ? -6.495 8.147 8.031 1.00 83.62 165 LYS A C 1
ATOM 1335 O O . LYS A 1 165 ? -5.670 8.795 7.402 1.00 83.62 165 LYS A O 1
ATOM 1340 N N . LEU A 1 166 ? -6.140 7.096 8.773 1.00 83.12 166 LEU A N 1
ATOM 1341 C CA . LEU A 1 166 ? -4.745 6.668 8.945 1.00 83.12 166 LEU A CA 1
ATOM 1342 C C . LEU A 1 166 ? -4.090 6.239 7.623 1.00 83.12 166 LEU A C 1
ATOM 1344 O O . LEU A 1 166 ? -2.903 6.488 7.411 1.00 83.12 166 LEU A O 1
ATOM 1348 N N . MET A 1 167 ? -4.858 5.630 6.715 1.00 79.19 167 MET A N 1
ATOM 1349 C CA . MET A 1 167 ? -4.403 5.319 5.359 1.00 79.19 167 MET A CA 1
ATOM 1350 C C . MET A 1 167 ? -4.067 6.591 4.572 1.00 79.19 167 MET A C 1
ATOM 1352 O O . MET A 1 167 ? -3.042 6.639 3.892 1.00 79.19 167 MET A O 1
ATOM 1356 N N . GLN A 1 168 ? -4.894 7.633 4.688 1.00 70.06 168 GLN A N 1
ATOM 1357 C CA . GLN A 1 168 ? -4.636 8.939 4.072 1.00 70.06 168 GLN A CA 1
ATOM 1358 C C . GLN A 1 168 ? -3.408 9.629 4.686 1.00 70.06 168 GLN A C 1
ATOM 1360 O O . GLN A 1 168 ? -2.645 10.265 3.959 1.00 70.06 168 GLN A O 1
ATOM 1365 N N . SER A 1 169 ? -3.157 9.424 5.983 1.00 69.19 169 SER A N 1
ATOM 1366 C CA . SER A 1 169 ? -1.957 9.894 6.692 1.00 69.19 169 SER A CA 1
ATOM 1367 C C . SER A 1 169 ? -0.686 9.079 6.400 1.00 69.19 169 SER A C 1
ATOM 1369 O O . SER A 1 169 ? 0.361 9.364 6.975 1.00 69.19 169 SER A O 1
ATOM 1371 N N . GLY A 1 170 ? -0.742 8.066 5.525 1.00 66.06 170 GLY A N 1
ATOM 1372 C CA . GLY A 1 170 ? 0.436 7.310 5.083 1.00 66.06 170 GLY A CA 1
ATOM 1373 C C . GLY A 1 170 ? 0.862 6.148 5.988 1.00 66.06 170 GLY A C 1
ATOM 1374 O O . GLY A 1 170 ? 1.969 5.636 5.826 1.00 66.06 170 GLY A O 1
ATOM 1375 N N . ILE A 1 171 ? 0.007 5.695 6.913 1.00 75.69 171 ILE A N 1
ATOM 1376 C CA . ILE A 1 171 ? 0.293 4.516 7.745 1.00 75.69 171 ILE A CA 1
ATOM 1377 C C . ILE A 1 171 ? 0.322 3.239 6.893 1.00 75.69 171 ILE A C 1
ATOM 1379 O O . ILE A 1 171 ? -0.507 3.037 6.005 1.00 75.69 171 ILE A O 1
ATOM 1383 N N . SER A 1 172 ? 1.281 2.351 7.183 1.00 73.38 172 SER A N 1
ATOM 1384 C CA . SER A 1 172 ? 1.499 1.130 6.401 1.00 73.38 172 SER A CA 1
ATOM 1385 C C . SER A 1 172 ? 0.269 0.212 6.366 1.00 73.38 172 SER A C 1
ATOM 1387 O O . SER A 1 172 ? -0.414 -0.001 7.372 1.00 73.38 172 SER A O 1
ATOM 1389 N N . GLY A 1 173 ? 0.026 -0.425 5.216 1.00 61.00 173 GLY A N 1
ATOM 1390 C CA . GLY A 1 173 ? -1.081 -1.374 5.054 1.00 61.00 173 GLY A CA 1
ATOM 1391 C C . GLY A 1 173 ? -1.007 -2.587 5.995 1.00 61.00 173 GLY A C 1
ATOM 1392 O O . GLY A 1 173 ? -2.043 -3.115 6.393 1.00 61.00 173 GLY A O 1
ATOM 1393 N N . VAL A 1 174 ? 0.199 -2.997 6.409 1.00 71.75 174 VAL A N 1
ATOM 1394 C CA . VAL A 1 174 ? 0.405 -4.079 7.392 1.00 71.75 174 VAL A CA 1
ATOM 1395 C C . VAL A 1 174 ? -0.145 -3.679 8.762 1.00 71.75 174 VAL A C 1
ATOM 1397 O O . VAL A 1 174 ? -0.832 -4.470 9.407 1.00 71.75 174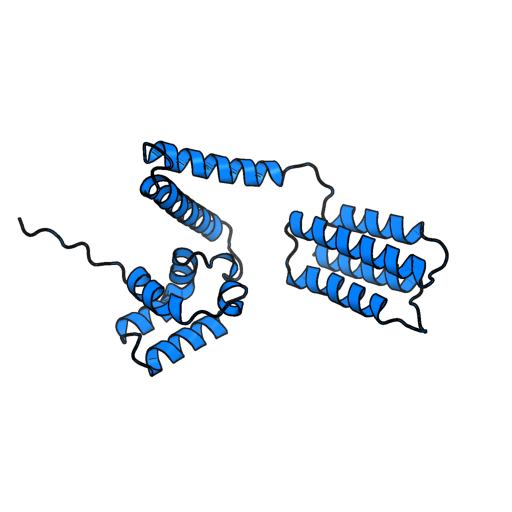 VAL A O 1
ATOM 1400 N N . THR A 1 175 ? 0.094 -2.436 9.184 1.00 76.12 175 THR A N 1
ATOM 1401 C CA . THR A 1 175 ? -0.475 -1.878 10.416 1.00 76.12 175 THR A CA 1
ATOM 1402 C C . THR A 1 175 ? -1.999 -1.786 10.327 1.00 76.12 175 THR A C 1
ATOM 1404 O O . THR A 1 175 ? -2.700 -2.243 11.230 1.00 76.12 175 THR A O 1
ATOM 1407 N N . LEU A 1 176 ? -2.531 -1.286 9.208 1.00 81.19 176 LEU A N 1
ATOM 1408 C CA . LEU A 1 176 ? -3.978 -1.144 8.989 1.00 81.19 176 LEU A CA 1
ATOM 1409 C C . LEU A 1 176 ? -4.719 -2.488 8.888 1.00 81.19 176 LEU A C 1
ATOM 1411 O O . LEU A 1 176 ? -5.921 -2.566 9.160 1.00 81.19 176 LEU A O 1
ATOM 1415 N N . HIS A 1 177 ? -4.017 -3.574 8.551 1.00 79.50 177 HIS A N 1
ATOM 1416 C CA . HIS A 1 177 ? -4.603 -4.912 8.550 1.00 79.50 177 HIS A CA 1
ATOM 1417 C C . HIS A 1 177 ? -5.113 -5.318 9.944 1.00 79.50 177 HIS A C 1
ATOM 1419 O O . HIS A 1 177 ? -6.150 -5.974 10.039 1.00 79.50 177 HIS A O 1
ATOM 1425 N N . LYS A 1 178 ? -4.462 -4.860 11.025 1.00 84.25 178 LYS A N 1
ATOM 1426 C CA . LYS A 1 178 ? -4.878 -5.139 12.412 1.00 84.25 178 LYS A CA 1
ATOM 1427 C C . LYS A 1 178 ? -6.251 -4.547 12.745 1.00 84.25 178 LYS A C 1
ATOM 1429 O O . LYS A 1 178 ? -7.084 -5.230 13.334 1.00 84.25 178 LYS A O 1
ATOM 1434 N N . PHE A 1 179 ? -6.532 -3.337 12.262 1.00 90.56 179 PHE A N 1
ATOM 1435 C CA . PHE A 1 179 ? -7.837 -2.680 12.407 1.00 90.56 179 PHE A CA 1
ATOM 1436 C C . PHE A 1 179 ? -8.935 -3.500 11.725 1.00 90.56 179 PHE A C 1
ATOM 1438 O O . PHE A 1 179 ? -9.996 -3.743 12.294 1.00 90.56 179 PHE A O 1
ATOM 1445 N N . THR A 1 180 ? -8.649 -3.990 10.515 1.00 85.50 180 THR A N 1
ATOM 1446 C CA . THR A 1 180 ? -9.588 -4.817 9.742 1.00 85.50 180 THR A CA 1
ATOM 1447 C C . THR A 1 180 ? -9.857 -6.154 10.435 1.00 85.50 180 THR A C 1
ATOM 1449 O O . THR A 1 180 ? -11.005 -6.588 10.520 1.00 85.50 180 THR A O 1
ATOM 1452 N N . GLN A 1 181 ? -8.816 -6.805 10.961 1.00 89.56 181 GLN A N 1
ATOM 1453 C CA . GLN A 1 181 ? -8.957 -8.052 11.716 1.00 89.56 181 GLN A CA 1
ATOM 1454 C C . GLN A 1 181 ? -9.804 -7.855 12.976 1.00 89.56 181 GLN A C 1
ATOM 1456 O O . GLN A 1 181 ? -10.689 -8.666 13.252 1.00 89.56 181 GLN A O 1
ATOM 1461 N N . TYR A 1 182 ? -9.576 -6.767 13.711 1.00 92.62 182 TYR A N 1
ATOM 1462 C CA . TYR A 1 182 ? -10.336 -6.476 14.919 1.00 92.62 182 TYR A CA 1
ATOM 1463 C C . TYR A 1 182 ? -11.800 -6.144 14.612 1.00 92.62 182 TYR A C 1
ATOM 1465 O O . TYR A 1 182 ? -12.692 -6.730 15.217 1.00 92.62 182 TYR A O 1
ATOM 1473 N N . ALA A 1 183 ? -12.076 -5.318 13.598 1.00 90.81 183 ALA A N 1
ATOM 1474 C CA . ALA A 1 183 ? -13.440 -5.049 13.135 1.00 90.81 183 ALA A CA 1
ATOM 1475 C C . ALA A 1 183 ? -14.185 -6.341 12.740 1.00 90.81 183 ALA A C 1
ATOM 1477 O O . ALA A 1 183 ? -15.346 -6.542 13.102 1.00 90.81 183 ALA A O 1
ATOM 1478 N N . GLN A 1 184 ? -13.507 -7.273 12.061 1.00 87.88 184 GLN A N 1
ATOM 1479 C CA . GLN A 1 184 ? -14.075 -8.586 11.741 1.00 87.88 184 GLN A CA 1
ATOM 1480 C C . GLN A 1 184 ? -14.310 -9.455 12.981 1.00 87.88 184 GLN A C 1
ATOM 1482 O O . GLN A 1 184 ? -15.310 -10.174 13.027 1.00 87.88 184 GLN A O 1
ATOM 1487 N N . LYS A 1 185 ? -13.417 -9.400 13.976 1.00 90.88 185 LYS A N 1
ATOM 1488 C CA . LYS A 1 185 ? -13.590 -10.088 15.263 1.00 90.88 185 LYS A CA 1
ATOM 1489 C C . LYS A 1 185 ? -14.832 -9.567 15.985 1.00 90.88 185 LYS A C 1
ATOM 1491 O O . LYS A 1 185 ? -15.663 -10.375 16.386 1.00 90.88 185 LYS A O 1
ATOM 1496 N N . LEU A 1 186 ? -15.004 -8.245 16.062 1.00 90.12 186 LEU A N 1
ATOM 1497 C CA . LEU A 1 186 ? -16.193 -7.610 16.642 1.00 90.12 186 LEU A CA 1
ATOM 1498 C C . LEU A 1 186 ? -17.475 -8.024 15.912 1.00 90.12 186 LEU A C 1
ATOM 1500 O O . LEU A 1 186 ? -18.466 -8.364 16.548 1.00 90.12 186 LEU A O 1
ATOM 1504 N N . LYS A 1 187 ? -17.443 -8.071 14.575 1.00 87.88 187 LYS A N 1
ATOM 1505 C CA . LYS A 1 187 ? -18.596 -8.470 13.755 1.00 87.88 187 LYS A CA 1
ATOM 1506 C C . LYS A 1 187 ? -19.047 -9.917 13.997 1.00 87.88 187 LYS A C 1
ATOM 1508 O O . LYS A 1 187 ? -20.199 -10.239 13.733 1.00 87.88 187 LYS A O 1
ATOM 1513 N N . ARG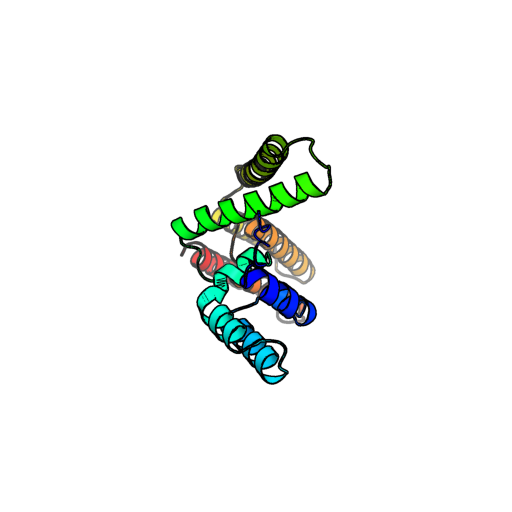 A 1 188 ? -18.138 -10.788 14.444 1.00 85.94 188 ARG A N 1
ATOM 1514 C CA . ARG A 1 188 ? -18.395 -12.212 14.727 1.00 85.94 188 ARG A CA 1
ATOM 1515 C C . ARG A 1 188 ? -18.699 -12.491 16.202 1.00 85.94 188 ARG A C 1
ATOM 1517 O O . ARG A 1 188 ? -18.939 -13.644 16.547 1.00 85.94 188 ARG A O 1
ATOM 1524 N N . ALA A 1 189 ? -18.650 -11.480 17.068 1.00 80.50 189 ALA A N 1
ATOM 1525 C CA . ALA A 1 189 ? -18.968 -11.628 18.481 1.00 80.50 189 ALA A CA 1
ATOM 1526 C C . ALA A 1 189 ? -20.495 -11.704 18.649 1.00 80.50 189 ALA A C 1
ATOM 1528 O O . ALA A 1 189 ? -21.171 -10.681 18.733 1.00 80.50 189 ALA A O 1
ATOM 1529 N N . ASP A 1 190 ? -21.048 -12.919 18.627 1.00 69.88 190 ASP A N 1
ATOM 1530 C CA . ASP A 1 190 ? -22.499 -13.125 18.720 1.00 69.88 190 ASP A CA 1
ATOM 1531 C C . ASP A 1 190 ? -23.030 -13.003 20.157 1.00 69.88 190 ASP A C 1
ATOM 1533 O O . ASP A 1 190 ? -23.969 -12.235 20.383 1.00 69.88 190 ASP A O 1
ATOM 1537 N N . ASP A 1 191 ? -22.419 -13.710 21.115 1.00 68.50 191 ASP A N 1
ATOM 1538 C CA . ASP A 1 191 ? -22.896 -13.789 22.510 1.00 68.50 191 ASP A CA 1
ATOM 1539 C C . ASP A 1 191 ? -21.878 -13.275 23.543 1.00 68.50 191 ASP A C 1
ATOM 1541 O O . ASP A 1 191 ? -22.254 -12.873 24.643 1.00 68.50 191 ASP A O 1
ATOM 1545 N N . GLU A 1 192 ? -20.593 -13.230 23.187 1.00 82.31 192 GLU A N 1
ATOM 1546 C CA . GLU A 1 192 ? -19.512 -12.769 24.061 1.00 82.31 192 GLU A CA 1
ATOM 1547 C C . GLU A 1 192 ? -18.956 -11.448 23.524 1.00 82.31 192 GLU A C 1
ATOM 1549 O O . GLU A 1 192 ? -17.950 -11.389 22.814 1.00 82.31 192 GLU A O 1
ATOM 1554 N N . LEU A 1 193 ? -19.696 -10.372 23.797 1.00 85.00 193 LEU A N 1
ATOM 1555 C CA . LEU A 1 193 ? -19.285 -9.033 23.397 1.00 85.00 193 LEU A CA 1
ATOM 1556 C C . LEU A 1 193 ? -18.087 -8.583 24.242 1.00 85.00 193 LEU A C 1
ATOM 1558 O O . LEU A 1 193 ? -18.112 -8.755 25.464 1.00 85.00 193 LEU A O 1
ATOM 1562 N N . PRO A 1 194 ? -17.064 -7.969 23.627 1.00 89.75 194 PRO A N 1
ATOM 1563 C CA . PRO A 1 194 ? -15.955 -7.415 24.382 1.00 89.75 194 PRO A CA 1
ATOM 1564 C C . PRO A 1 194 ? -16.438 -6.284 25.281 1.00 89.75 194 PRO A C 1
ATOM 1566 O O . PRO A 1 194 ? -17.394 -5.561 24.979 1.00 89.75 194 PRO A O 1
ATOM 1569 N N . THR A 1 195 ? -15.742 -6.101 26.391 1.00 91.00 195 THR A N 1
ATOM 1570 C CA . THR A 1 195 ? -15.971 -4.952 27.249 1.00 91.00 195 THR A CA 1
ATOM 1571 C C . THR A 1 195 ? -15.433 -3.690 26.582 1.00 91.00 195 THR A C 1
ATOM 1573 O O . THR A 1 195 ? -14.547 -3.721 25.727 1.00 91.00 195 THR A O 1
ATOM 1576 N N . LYS A 1 196 ? -15.934 -2.530 27.017 1.00 92.44 196 LYS A N 1
ATOM 1577 C CA . LYS A 1 196 ? -15.376 -1.238 26.595 1.00 92.44 196 LYS A CA 1
ATOM 1578 C C . LYS A 1 196 ? -13.867 -1.157 26.879 1.00 92.44 196 LYS A C 1
ATOM 1580 O O . LYS A 1 196 ? -13.139 -0.546 26.105 1.00 92.44 196 LYS A O 1
ATOM 1585 N N . TYR A 1 197 ? -13.412 -1.765 27.975 1.00 91.69 197 TYR A N 1
ATOM 1586 C CA . TYR A 1 197 ? -12.000 -1.793 28.345 1.00 91.69 197 TYR A CA 1
ATOM 1587 C C . TYR A 1 197 ? -11.162 -2.556 27.314 1.00 91.69 197 TYR A C 1
ATOM 1589 O O . TYR A 1 197 ? -10.183 -1.999 26.831 1.00 91.69 197 TYR A O 1
ATOM 1597 N N . ASP A 1 198 ? -11.606 -3.744 26.890 1.00 92.50 198 ASP A N 1
ATOM 1598 C CA . ASP A 1 198 ? -10.896 -4.562 25.892 1.00 92.50 198 ASP A CA 1
ATOM 1599 C C . ASP A 1 198 ? -10.717 -3.817 24.558 1.00 92.50 198 ASP A C 1
ATOM 1601 O O . ASP A 1 198 ? -9.704 -3.951 23.875 1.00 92.50 198 ASP A O 1
ATOM 1605 N N . ILE A 1 199 ? -11.710 -3.006 24.179 1.00 93.25 199 ILE A N 1
ATOM 1606 C CA . ILE A 1 199 ? -11.665 -2.188 22.959 1.00 93.25 199 ILE A CA 1
ATOM 1607 C C . ILE A 1 199 ? -10.663 -1.040 23.110 1.00 93.25 199 ILE A C 1
ATOM 1609 O O . ILE A 1 199 ? -9.896 -0.757 22.192 1.00 93.25 199 ILE A O 1
ATOM 1613 N N . LEU A 1 200 ? -10.651 -0.374 24.267 1.00 93.75 200 LEU A N 1
ATOM 1614 C CA . LEU A 1 200 ? -9.723 0.724 24.539 1.00 93.75 200 LEU A CA 1
ATOM 1615 C C . LEU A 1 200 ? -8.272 0.245 24.675 1.00 93.75 200 LEU A C 1
ATOM 1617 O O . LEU A 1 200 ? -7.369 0.953 24.233 1.00 93.75 200 LEU A O 1
ATOM 1621 N N . GLU A 1 201 ? -8.048 -0.936 25.251 1.00 94.50 201 GLU A N 1
ATOM 1622 C CA . GLU A 1 201 ? -6.726 -1.562 25.340 1.00 94.50 201 GLU A CA 1
ATOM 1623 C C . GLU A 1 201 ? -6.177 -1.893 23.948 1.00 94.50 201 GLU A C 1
ATOM 1625 O O . GLU A 1 201 ? -5.029 -1.572 23.636 1.00 94.50 201 GLU A O 1
ATOM 1630 N N . GLU A 1 202 ? -7.018 -2.437 23.065 1.00 94.69 202 GLU A N 1
ATOM 1631 C CA . GLU A 1 202 ? -6.626 -2.693 21.681 1.00 94.69 202 GLU A CA 1
ATOM 1632 C C . GLU A 1 202 ? -6.238 -1.388 20.958 1.00 94.69 202 GLU A C 1
ATOM 1634 O O . GLU A 1 202 ? -5.185 -1.329 20.319 1.00 94.69 202 GLU A O 1
ATOM 1639 N N . ILE A 1 203 ? -7.021 -0.313 21.114 1.00 93.19 203 ILE A N 1
ATOM 1640 C CA . ILE A 1 203 ? -6.701 1.003 20.531 1.00 93.19 203 ILE A CA 1
ATOM 1641 C C . ILE A 1 203 ? -5.364 1.537 21.063 1.00 93.19 203 ILE A C 1
ATOM 1643 O O . ILE A 1 203 ? -4.557 2.045 20.281 1.00 93.19 203 ILE A O 1
ATOM 1647 N N . ALA A 1 204 ? -5.101 1.402 22.366 1.00 91.62 204 ALA A N 1
ATOM 1648 C CA . ALA A 1 204 ? -3.828 1.805 22.963 1.00 91.62 204 ALA A CA 1
ATOM 1649 C C . ALA A 1 204 ? -2.648 1.013 22.371 1.00 91.62 204 ALA A C 1
ATOM 1651 O O . ALA A 1 204 ? -1.610 1.591 22.049 1.00 91.62 204 ALA A O 1
ATOM 1652 N N . SER A 1 205 ? -2.829 -0.288 22.119 1.00 92.69 205 SER A N 1
ATOM 1653 C CA . SER A 1 205 ? -1.808 -1.111 21.457 1.00 92.69 205 SER A CA 1
ATOM 1654 C C . SER A 1 205 ? -1.488 -0.621 20.034 1.00 92.69 205 SER A C 1
ATOM 1656 O O . SER A 1 205 ? -0.334 -0.657 19.598 1.00 92.69 205 SER A O 1
ATOM 1658 N N . TRP A 1 206 ? -2.489 -0.112 19.304 1.00 93.38 206 TRP A N 1
ATOM 1659 C CA . TRP A 1 206 ? -2.283 0.478 17.981 1.00 93.38 206 TRP A CA 1
ATOM 1660 C C . TRP A 1 206 ? -1.559 1.821 18.065 1.00 93.38 206 TRP A C 1
ATOM 1662 O O . TRP A 1 206 ? -0.704 2.090 17.222 1.00 93.38 206 TRP A O 1
ATOM 1672 N N . GLN A 1 207 ? -1.847 2.634 19.086 1.00 88.81 207 GLN A N 1
ATOM 1673 C CA . GLN A 1 207 ? -1.127 3.888 19.336 1.00 88.81 207 GLN A CA 1
ATOM 1674 C C . GLN A 1 207 ? 0.361 3.642 19.593 1.00 88.81 207 GLN A C 1
ATOM 1676 O O . GLN A 1 207 ? 1.197 4.304 18.979 1.00 88.81 207 GLN A O 1
ATOM 1681 N N . GLU A 1 208 ? 0.707 2.666 20.436 1.00 87.19 208 GLU A N 1
ATOM 1682 C CA . GLU A 1 208 ? 2.108 2.301 20.687 1.00 87.19 208 GLU A CA 1
ATOM 1683 C C . GLU A 1 208 ? 2.823 1.824 19.422 1.00 87.19 208 GLU A C 1
ATOM 1685 O O . GLU A 1 208 ? 4.009 2.084 19.237 1.00 87.19 208 GLU A O 1
ATOM 1690 N N . LEU A 1 209 ? 2.107 1.110 18.555 1.00 83.62 209 LEU A N 1
ATOM 1691 C CA . LEU A 1 209 ? 2.661 0.585 17.315 1.00 83.62 209 LEU A CA 1
ATOM 1692 C C . LEU A 1 209 ? 2.864 1.666 16.251 1.00 83.62 209 LEU A C 1
ATOM 1694 O O . LEU A 1 209 ? 3.787 1.552 15.456 1.00 83.62 209 LEU A O 1
ATOM 1698 N N . ILE A 1 210 ? 2.006 2.684 16.225 1.00 82.00 210 ILE A N 1
ATOM 1699 C CA . ILE A 1 210 ? 2.094 3.811 15.286 1.00 82.00 210 ILE A CA 1
ATOM 1700 C C . ILE A 1 210 ? 3.088 4.880 15.764 1.00 82.00 210 ILE A C 1
ATOM 1702 O O . ILE A 1 210 ? 3.616 5.626 14.947 1.00 82.00 210 ILE A O 1
ATOM 1706 N N . SER A 1 211 ? 3.370 4.941 17.067 1.00 74.75 211 SER A N 1
ATOM 1707 C CA . SER A 1 211 ? 4.328 5.891 17.655 1.00 74.75 211 SER A CA 1
ATOM 1708 C C . SER A 1 211 ? 5.791 5.413 17.625 1.00 74.75 211 SER A C 1
ATOM 1710 O O . SER A 1 211 ? 6.666 6.146 18.086 1.00 74.75 211 SER A O 1
ATOM 1712 N N . LYS A 1 212 ? 6.057 4.187 17.153 1.00 59.44 212 LYS A N 1
ATOM 1713 C CA . LYS A 1 212 ? 7.399 3.594 17.001 1.00 59.44 212 LYS A CA 1
ATOM 1714 C C . LYS A 1 212 ? 7.874 3.694 15.560 1.00 59.44 212 LYS A C 1
ATOM 1716 O O . LYS A 1 212 ? 9.088 3.933 15.393 1.00 59.44 212 LYS A O 1
#

Secondary structure (DSSP, 8-state):
------PPPHHHHHHHHHGGG--HHHHHH--HHHHHHHHHHHHHTTSS-HHHHHHHHHSHHHHHHHTT-GGGSS---HHHHHHHHHHHHHHHHHHHHHTTSSSSHHHHHHHHHHHHHHHHHHH-S----HHHHHHHHHHHHHHS-S--HHHHHHHHHHHHHHHHHHHHTT--HHHHHHHHHHHHHHHT-SS-PPPHHHHHHHHHHHHHHH--

pLDDT: mean 76.67, std 15.94, range [36.66, 95.56]

Sequence (212 aa):
MEKNIESVPLWKKIGEKLTPYLTRDDFISMDKERYISLIKRLKAINELSEKQYTYANINRDLILIRMGLIHNLPEITDDSLETILKQLAVHLAILYYNDNDVSSWTEAENKVLEVISSGFESRVTMGLSPTEHLETLSSKIKEIGQINKETIAQIINEIEETKDKLMQSGISGVTLHKFTQYAQKLKRADDELPTKYDILEEIASWQELISK